Protein AF-A0A3M1D9D7-F1 (afdb_monomer)

Mean predicted aligned error: 9.59 Å

Structure (mmCIF, N/CA/C/O backbone):
data_AF-A0A3M1D9D7-F1
#
_entry.id   AF-A0A3M1D9D7-F1
#
loop_
_atom_site.group_PDB
_atom_site.id
_atom_site.type_symbol
_atom_site.label_atom_id
_atom_site.label_alt_id
_atom_site.label_comp_id
_atom_site.label_asym_id
_atom_site.label_entity_id
_atom_site.label_seq_id
_atom_site.pdbx_PDB_ins_code
_atom_site.Cartn_x
_atom_site.Cartn_y
_atom_site.Cartn_z
_atom_site.occupancy
_atom_site.B_iso_or_equiv
_atom_site.auth_seq_id
_atom_site.auth_comp_id
_atom_site.auth_asym_id
_atom_site.auth_atom_id
_atom_site.pdbx_PDB_model_num
ATOM 1 N N . MET A 1 1 ? 18.463 12.106 -17.721 1.00 50.78 1 MET A N 1
ATOM 2 C CA . MET A 1 1 ? 17.960 10.904 -17.022 1.00 50.78 1 MET A CA 1
ATOM 3 C C . MET A 1 1 ? 16.607 11.263 -16.428 1.00 50.78 1 MET A C 1
ATOM 5 O O . MET A 1 1 ? 16.557 12.318 -15.825 1.00 50.78 1 MET A O 1
ATOM 9 N N . PRO A 1 2 ? 15.550 10.459 -16.599 1.00 58.72 2 PRO A N 1
ATOM 10 C CA . PRO A 1 2 ? 14.151 10.790 -16.261 1.00 58.72 2 PRO A CA 1
ATOM 11 C C . PRO A 1 2 ? 13.874 11.358 -14.851 1.00 58.72 2 PRO A C 1
ATOM 13 O O . PRO A 1 2 ? 12.954 12.146 -14.671 1.00 58.72 2 PRO A O 1
ATOM 16 N N . LEU A 1 3 ? 14.726 11.082 -13.856 1.00 66.12 3 LEU A N 1
ATOM 17 C CA . LEU A 1 3 ? 14.657 11.740 -12.539 1.00 66.12 3 LEU A CA 1
ATOM 18 C C . LEU A 1 3 ? 15.101 13.217 -12.535 1.00 66.12 3 LEU A C 1
ATOM 20 O O . LEU A 1 3 ? 14.979 13.871 -11.507 1.00 66.12 3 LEU A O 1
ATOM 24 N N . SER A 1 4 ? 15.602 13.769 -13.645 1.00 69.88 4 SER A N 1
ATOM 25 C CA . SER A 1 4 ? 15.965 15.192 -13.745 1.00 69.88 4 SER A CA 1
ATOM 26 C C . SER A 1 4 ? 14.766 16.126 -13.597 1.00 69.88 4 SER A C 1
ATOM 28 O O . SER A 1 4 ? 14.948 17.301 -13.308 1.00 69.88 4 SER A O 1
ATOM 30 N N . GLU A 1 5 ? 13.554 15.609 -13.806 1.00 81.44 5 GLU A N 1
ATOM 31 C CA . GLU A 1 5 ? 12.293 16.328 -13.599 1.00 81.44 5 GLU A CA 1
ATOM 32 C C . GLU A 1 5 ? 11.747 16.178 -12.163 1.00 81.44 5 GLU A C 1
ATOM 34 O O . GLU A 1 5 ? 10.652 16.662 -11.870 1.00 81.44 5 GLU A O 1
ATOM 39 N N . PHE A 1 6 ? 12.468 15.478 -11.276 1.00 85.25 6 PHE A N 1
ATOM 40 C CA . PHE A 1 6 ? 12.086 15.292 -9.879 1.00 85.25 6 PHE A CA 1
ATOM 41 C C . PHE A 1 6 ? 12.781 16.337 -8.998 1.00 85.25 6 PHE A C 1
ATOM 43 O O . PHE A 1 6 ? 13.989 16.271 -8.767 1.00 85.25 6 PHE A O 1
ATOM 50 N N . ASP A 1 7 ? 12.005 17.276 -8.467 1.00 89.88 7 ASP A N 1
ATOM 51 C CA . ASP A 1 7 ? 12.461 18.252 -7.482 1.00 89.88 7 ASP A CA 1
ATOM 52 C C . ASP A 1 7 ? 12.451 17.620 -6.083 1.00 89.88 7 ASP A C 1
ATOM 54 O O . ASP A 1 7 ? 11.397 17.378 -5.489 1.00 89.88 7 ASP A O 1
ATOM 58 N N . VAL A 1 8 ? 13.637 17.283 -5.570 1.00 88.56 8 VAL A N 1
ATOM 59 C CA . VAL A 1 8 ? 13.804 16.542 -4.315 1.00 88.56 8 VAL A CA 1
ATOM 60 C C . VAL A 1 8 ? 13.742 17.491 -3.120 1.00 88.56 8 VAL A C 1
ATOM 62 O O . VAL A 1 8 ? 14.611 18.338 -2.939 1.00 88.56 8 VAL A O 1
ATOM 65 N N . ARG A 1 9 ? 12.780 17.260 -2.221 1.00 87.12 9 ARG A N 1
ATOM 66 C CA . ARG A 1 9 ? 12.676 17.968 -0.932 1.00 87.12 9 ARG A CA 1
ATOM 67 C C . ARG A 1 9 ? 13.310 17.204 0.221 1.00 87.12 9 ARG A C 1
ATOM 69 O O . ARG A 1 9 ? 13.840 17.805 1.149 1.00 87.12 9 ARG A O 1
ATOM 76 N N . ALA A 1 10 ? 13.236 15.877 0.183 1.00 84.38 10 ALA A N 1
ATOM 77 C CA . ALA A 1 10 ? 13.849 15.003 1.172 1.00 84.38 10 ALA A CA 1
ATOM 78 C C . ALA A 1 10 ? 14.287 13.688 0.528 1.00 84.38 10 ALA A C 1
ATOM 80 O O . ALA A 1 10 ? 13.666 13.204 -0.419 1.00 84.38 10 ALA A O 1
ATOM 81 N N . ALA A 1 11 ? 15.338 13.080 1.074 1.00 83.50 11 ALA A N 1
ATOM 82 C CA . ALA A 1 11 ? 15.831 11.789 0.623 1.00 83.50 11 ALA A CA 1
ATOM 83 C C . ALA A 1 11 ? 16.209 10.905 1.812 1.00 83.50 11 ALA A C 1
ATOM 85 O O . ALA A 1 11 ? 16.759 11.369 2.811 1.00 83.50 11 ALA A O 1
ATOM 86 N N . ARG A 1 12 ? 15.946 9.605 1.686 1.00 79.25 12 ARG A N 1
ATOM 87 C CA . ARG A 1 12 ? 16.411 8.577 2.617 1.00 79.25 12 ARG A CA 1
ATOM 88 C C . ARG A 1 12 ? 17.121 7.487 1.837 1.00 79.25 12 ARG A C 1
ATOM 90 O O . ARG A 1 12 ? 16.586 7.003 0.847 1.00 79.25 12 ARG A O 1
ATOM 97 N N . ARG A 1 13 ? 18.284 7.047 2.314 1.00 78.00 13 ARG A N 1
ATOM 98 C CA . ARG A 1 13 ? 19.050 5.951 1.710 1.00 78.00 13 ARG A CA 1
ATOM 99 C C . ARG A 1 13 ? 19.140 4.753 2.651 1.00 78.00 13 ARG A C 1
ATOM 101 O O . ARG A 1 13 ? 19.277 4.914 3.863 1.00 78.00 13 ARG A O 1
ATOM 108 N N . ARG A 1 14 ? 19.093 3.545 2.088 1.00 71.06 14 ARG A N 1
ATOM 109 C CA . ARG A 1 14 ? 19.393 2.288 2.783 1.00 71.06 14 ARG A CA 1
ATOM 110 C C . ARG A 1 14 ? 20.122 1.349 1.823 1.00 71.06 14 ARG A C 1
ATOM 112 O O . ARG A 1 14 ? 19.508 0.780 0.928 1.00 71.06 14 ARG A O 1
ATOM 119 N N . GLY A 1 15 ? 21.432 1.194 2.013 1.00 73.88 15 GLY A N 1
ATOM 120 C CA . GLY A 1 15 ? 22.273 0.423 1.092 1.00 73.88 15 GLY A CA 1
ATOM 121 C C . GLY A 1 15 ? 22.226 1.000 -0.326 1.00 73.88 15 GLY A C 1
ATOM 122 O O . GLY A 1 15 ? 22.532 2.181 -0.532 1.00 73.88 15 GLY A O 1
ATOM 123 N N . ASP A 1 16 ? 21.798 0.175 -1.279 1.00 71.81 16 ASP A N 1
ATOM 124 C CA . ASP A 1 16 ? 21.690 0.525 -2.703 1.00 71.81 16 ASP A CA 1
ATOM 125 C C . ASP A 1 16 ? 20.315 1.075 -3.104 1.00 71.81 16 ASP A C 1
ATOM 127 O O . ASP A 1 16 ? 20.055 1.297 -4.287 1.00 71.81 16 ASP A O 1
ATOM 131 N N . GLN A 1 17 ? 19.434 1.302 -2.129 1.00 76.12 17 GLN A N 1
ATOM 132 C CA . GLN A 1 17 ? 18.112 1.879 -2.334 1.00 76.12 17 GLN A CA 1
ATOM 133 C C . GLN A 1 17 ? 18.051 3.299 -1.788 1.00 76.12 17 GLN A C 1
ATOM 135 O O . GLN A 1 17 ? 18.615 3.598 -0.728 1.00 76.12 17 GLN A O 1
ATOM 140 N N . ALA A 1 18 ? 17.311 4.160 -2.477 1.00 81.44 18 ALA A N 1
ATOM 141 C CA . ALA A 1 18 ? 16.897 5.437 -1.930 1.00 81.44 18 ALA A CA 1
ATOM 142 C C . ALA A 1 18 ? 15.418 5.717 -2.208 1.00 81.44 18 ALA A C 1
ATOM 144 O O . ALA A 1 18 ? 14.841 5.258 -3.191 1.00 81.44 18 ALA A O 1
ATOM 145 N N . TRP A 1 19 ? 14.826 6.480 -1.299 1.00 84.50 19 TRP A N 1
ATOM 146 C CA . TRP A 1 19 ? 13.483 7.022 -1.395 1.00 84.50 19 TRP A CA 1
ATOM 147 C C . TRP A 1 19 ? 13.614 8.534 -1.439 1.00 84.50 19 TRP A C 1
ATOM 149 O O . TRP A 1 19 ? 14.232 9.122 -0.549 1.00 84.50 19 TRP A O 1
ATOM 159 N N . LEU A 1 20 ? 13.051 9.143 -2.470 1.00 88.31 20 LEU A N 1
ATOM 160 C CA . LEU A 1 20 ? 13.003 10.584 -2.658 1.00 88.31 20 LEU A CA 1
ATOM 161 C C . LEU A 1 20 ? 11.565 11.036 -2.437 1.00 88.31 20 LEU A C 1
ATOM 163 O O . LEU A 1 20 ? 10.636 10.387 -2.910 1.00 88.31 20 LEU A O 1
ATOM 167 N N . VAL A 1 21 ? 11.386 12.141 -1.728 1.00 88.25 21 VAL A N 1
ATOM 168 C CA . VAL A 1 21 ? 10.094 12.799 -1.534 1.00 88.25 21 VAL A CA 1
ATOM 169 C C . VAL A 1 21 ? 10.222 14.210 -2.074 1.00 88.25 21 VAL A C 1
ATOM 171 O O . VAL A 1 21 ? 11.194 14.907 -1.772 1.00 88.25 21 VAL A O 1
ATOM 174 N N . GLY A 1 22 ? 9.261 14.631 -2.884 1.00 91.19 22 GLY A N 1
ATOM 175 C CA . GLY A 1 22 ? 9.355 15.901 -3.580 1.00 91.19 22 GLY A CA 1
ATOM 176 C C . GLY A 1 22 ? 8.219 16.107 -4.564 1.00 91.19 22 GLY A C 1
ATOM 177 O O . GLY A 1 22 ? 7.098 15.658 -4.322 1.00 91.19 22 GLY A O 1
ATOM 178 N N . GLU A 1 23 ? 8.517 16.785 -5.663 1.00 93.81 23 GLU A N 1
ATOM 179 C CA . GLU A 1 23 ? 7.573 17.024 -6.750 1.00 93.81 23 GLU A CA 1
ATOM 180 C C . GLU A 1 23 ? 8.120 16.464 -8.061 1.00 93.81 23 GLU A C 1
ATOM 182 O O . GLU A 1 23 ? 9.289 16.632 -8.386 1.00 93.81 23 GLU A O 1
ATOM 187 N N . PHE A 1 24 ? 7.266 15.798 -8.829 1.00 93.12 24 PHE A N 1
ATOM 188 C CA . PHE A 1 24 ? 7.598 15.298 -10.157 1.00 93.12 24 PHE A CA 1
ATOM 189 C C . PHE A 1 24 ? 6.643 15.929 -11.156 1.00 93.12 24 PHE A C 1
ATOM 191 O O . PHE A 1 24 ? 5.439 15.728 -11.037 1.00 93.12 24 PHE A O 1
ATOM 198 N N . ARG A 1 25 ? 7.140 16.722 -12.112 1.00 92.56 25 ARG A N 1
ATOM 199 C CA . ARG A 1 25 ? 6.284 17.472 -13.061 1.00 92.56 25 ARG A CA 1
ATOM 200 C C . ARG A 1 25 ? 5.198 18.324 -12.369 1.00 92.56 25 ARG A C 1
ATOM 202 O O . ARG A 1 25 ? 4.065 18.400 -12.835 1.00 92.56 25 ARG A O 1
ATOM 209 N N . GLY A 1 26 ? 5.540 18.944 -11.235 1.00 90.75 26 GLY A N 1
ATOM 210 C CA . GLY A 1 26 ? 4.655 19.850 -10.486 1.00 90.75 26 GLY A CA 1
ATOM 211 C C . GLY A 1 26 ? 3.599 19.178 -9.598 1.00 90.75 26 GLY A C 1
ATOM 212 O O . GLY A 1 26 ? 2.749 19.872 -9.048 1.00 90.75 26 GLY A O 1
ATOM 213 N N . GLN A 1 27 ? 3.636 17.850 -9.434 1.00 92.12 27 GLN A N 1
ATOM 214 C CA . GLN A 1 27 ? 2.753 17.116 -8.517 1.00 92.12 27 GLN A CA 1
ATOM 215 C C . GLN A 1 27 ? 3.545 16.436 -7.387 1.00 92.12 27 GLN A C 1
ATOM 217 O O . GLN A 1 27 ? 4.641 15.926 -7.641 1.00 92.12 27 GLN A O 1
ATOM 222 N N . PRO A 1 28 ? 3.006 16.372 -6.152 1.00 94.88 28 PRO A N 1
ATOM 223 C CA . PRO A 1 28 ? 3.640 15.664 -5.043 1.00 94.88 28 PRO A CA 1
ATOM 224 C C . PRO A 1 28 ? 3.887 14.186 -5.360 1.00 94.88 28 PRO A C 1
ATOM 226 O O . PRO A 1 28 ? 2.958 13.437 -5.677 1.00 94.88 28 PRO A O 1
ATOM 229 N N . ALA A 1 29 ? 5.138 13.751 -5.227 1.00 94.25 29 ALA A N 1
ATOM 230 C CA . ALA A 1 29 ? 5.570 12.420 -5.626 1.00 94.25 29 ALA A CA 1
ATOM 231 C C . ALA A 1 29 ? 6.579 11.806 -4.648 1.00 94.25 29 ALA A C 1
ATOM 233 O O . ALA A 1 29 ? 7.280 12.490 -3.896 1.00 94.25 29 ALA A O 1
ATOM 234 N N . ILE A 1 30 ? 6.652 10.478 -4.688 1.00 91.31 30 ILE A N 1
ATOM 235 C CA . ILE A 1 30 ? 7.688 9.673 -4.048 1.00 91.31 30 ILE A CA 1
ATOM 236 C C . ILE A 1 30 ? 8.391 8.881 -5.145 1.00 91.31 30 ILE A C 1
ATOM 238 O O . ILE A 1 30 ? 7.731 8.182 -5.909 1.00 91.31 30 ILE A O 1
ATOM 242 N N . ALA A 1 31 ? 9.718 8.945 -5.207 1.00 89.38 31 ALA A N 1
ATOM 243 C CA . ALA A 1 31 ? 10.501 8.082 -6.083 1.00 89.38 31 ALA A CA 1
ATOM 244 C C . ALA A 1 31 ? 11.244 7.022 -5.270 1.00 89.38 31 ALA A C 1
ATOM 246 O O . ALA A 1 31 ? 12.006 7.342 -4.358 1.00 89.38 31 ALA A O 1
ATOM 247 N N . LYS A 1 32 ? 11.047 5.754 -5.623 1.00 88.12 32 LYS A N 1
ATOM 248 C CA . LYS A 1 32 ? 11.902 4.643 -5.205 1.00 88.12 32 LYS A CA 1
ATOM 249 C C . LYS A 1 32 ? 12.982 4.454 -6.259 1.00 88.12 32 LYS A C 1
ATOM 251 O O . LYS A 1 32 ? 12.670 4.343 -7.442 1.00 88.12 32 LYS A O 1
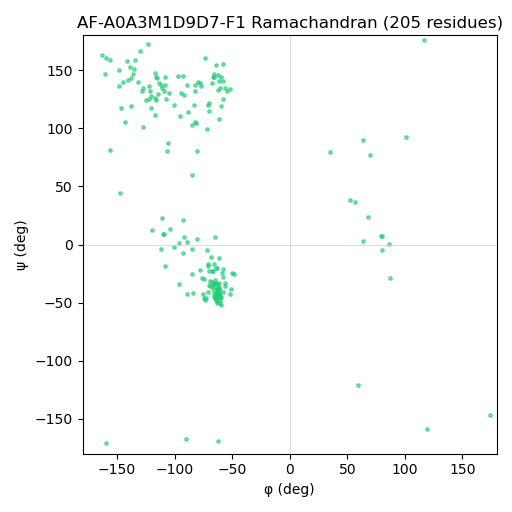ATOM 256 N N . VAL A 1 33 ? 14.244 4.405 -5.847 1.00 83.88 33 VAL A N 1
ATOM 257 C CA . VAL A 1 33 ? 15.381 4.242 -6.758 1.00 83.88 33 VAL A CA 1
ATOM 258 C C . VAL A 1 33 ? 16.321 3.148 -6.263 1.00 83.88 33 VAL A C 1
ATOM 260 O O . VAL A 1 33 ? 16.593 3.031 -5.068 1.00 83.88 33 VAL A O 1
ATOM 263 N N . THR A 1 34 ? 16.835 2.351 -7.194 1.00 77.38 34 THR A N 1
ATOM 264 C CA . THR A 1 34 ? 17.903 1.367 -6.978 1.00 77.38 34 THR A CA 1
ATOM 265 C C . THR A 1 34 ? 19.141 1.801 -7.751 1.00 77.38 34 THR A C 1
ATOM 267 O O . THR A 1 34 ? 19.033 2.284 -8.878 1.00 77.38 34 THR A O 1
ATOM 270 N N . ARG A 1 35 ? 20.323 1.652 -7.149 1.00 68.62 35 ARG A N 1
ATOM 271 C CA . ARG A 1 35 ? 21.578 2.144 -7.728 1.00 68.62 35 ARG A CA 1
ATOM 272 C C . ARG A 1 35 ? 22.179 1.184 -8.759 1.00 68.62 35 ARG A C 1
ATOM 274 O O . ARG A 1 35 ? 22.407 0.019 -8.460 1.00 68.62 35 ARG A O 1
ATOM 281 N N . ALA A 1 36 ? 22.654 1.739 -9.867 1.00 50.66 36 ALA A N 1
ATOM 282 C CA . ALA A 1 36 ? 24.060 1.669 -10.248 1.00 50.66 36 ALA A CA 1
ATOM 283 C C . ALA A 1 36 ? 24.559 3.107 -10.518 1.00 50.66 36 ALA A C 1
ATOM 285 O O . ALA A 1 36 ? 24.250 3.713 -11.528 1.00 50.66 36 ALA A O 1
ATOM 286 N N . ILE A 1 37 ? 25.269 3.658 -9.530 1.00 42.59 37 ILE A N 1
ATOM 287 C CA . ILE A 1 37 ? 26.042 4.913 -9.523 1.00 42.59 37 ILE A CA 1
ATOM 288 C C . ILE A 1 37 ? 25.468 6.084 -10.358 1.00 42.59 37 ILE A C 1
ATOM 290 O O . ILE A 1 37 ? 26.005 6.426 -11.400 1.00 42.59 37 ILE A O 1
ATOM 294 N N . TRP A 1 38 ? 24.472 6.804 -9.823 1.00 38.12 38 TRP A N 1
ATOM 295 C CA . TRP A 1 38 ? 24.335 8.243 -10.112 1.00 38.12 38 TRP A CA 1
ATOM 296 C C . TRP A 1 38 ? 25.365 9.025 -9.269 1.00 38.12 38 TRP A C 1
ATOM 298 O O . TRP A 1 38 ? 25.554 8.668 -8.088 1.00 38.12 38 TRP A O 1
ATOM 308 N N . PRO A 1 39 ? 26.042 10.058 -9.815 1.00 42.56 39 PRO A N 1
ATOM 309 C CA . PRO A 1 39 ? 27.058 10.818 -9.102 1.00 42.56 39 PRO A CA 1
ATOM 310 C C . PRO A 1 39 ? 26.380 11.854 -8.202 1.00 42.56 39 PRO A C 1
ATOM 312 O O . PRO A 1 39 ? 26.279 13.031 -8.526 1.00 42.56 39 PRO A O 1
ATOM 315 N N . TRP A 1 40 ? 25.913 11.412 -7.039 1.00 38.88 40 TRP A N 1
ATOM 316 C CA . TRP A 1 40 ? 25.919 12.288 -5.876 1.00 38.88 40 TRP A CA 1
ATOM 317 C C . TRP A 1 40 ? 27.311 12.147 -5.259 1.00 38.88 40 TRP A C 1
ATOM 319 O O . TRP A 1 40 ? 27.625 11.100 -4.685 1.00 38.88 40 TRP A O 1
ATOM 329 N N . GLN A 1 41 ? 28.177 13.137 -5.488 1.00 40.62 41 GLN A N 1
ATOM 330 C CA . GLN A 1 41 ? 29.407 13.269 -4.716 1.00 40.62 41 GLN A CA 1
ATOM 331 C C . GLN A 1 41 ? 29.001 13.733 -3.322 1.00 40.62 41 GLN A C 1
ATOM 333 O O . GLN A 1 41 ? 28.720 14.908 -3.103 1.00 40.62 41 GLN A O 1
ATOM 338 N N . ASP A 1 42 ? 28.945 12.783 -2.398 1.00 39.47 42 ASP A N 1
ATOM 339 C CA . ASP A 1 42 ? 29.249 13.088 -1.011 1.00 39.47 42 ASP A CA 1
ATOM 340 C C . ASP A 1 42 ? 30.697 13.618 -0.991 1.00 39.47 42 ASP A C 1
ATOM 342 O O . ASP A 1 42 ? 31.592 12.885 -1.434 1.00 39.47 42 ASP A O 1
ATOM 346 N N . PRO A 1 43 ? 30.966 14.863 -0.560 1.00 40.81 43 PRO A N 1
ATOM 347 C CA . PRO A 1 43 ? 32.330 15.378 -0.503 1.00 40.81 43 PRO A CA 1
ATOM 348 C C . PRO A 1 43 ? 33.244 14.575 0.440 1.00 40.81 43 PRO A C 1
ATOM 350 O O . PRO A 1 43 ? 34.458 14.757 0.383 1.00 40.81 43 PRO A O 1
ATOM 353 N N . GLU A 1 44 ? 32.700 13.675 1.272 1.00 39.59 44 GLU A N 1
ATOM 354 C CA . GLU A 1 44 ? 33.472 12.912 2.260 1.00 39.59 44 GLU A CA 1
ATOM 355 C C . GLU A 1 44 ? 33.578 11.400 1.984 1.00 39.59 44 GLU A C 1
ATOM 357 O O . GLU A 1 44 ? 34.295 10.702 2.702 1.00 39.59 44 GLU A O 1
ATOM 362 N N . SER A 1 45 ? 32.934 10.851 0.943 1.00 37.66 45 SER A N 1
ATOM 363 C CA . SER A 1 45 ? 32.924 9.393 0.728 1.00 37.66 45 SER A CA 1
ATOM 364 C C . SER A 1 45 ? 33.814 8.942 -0.437 1.00 37.66 45 SER A C 1
ATOM 366 O O . SER A 1 45 ? 33.349 8.632 -1.535 1.00 37.66 45 SER A O 1
ATOM 368 N N . SER A 1 46 ? 35.117 8.841 -0.193 1.00 27.77 46 SER A N 1
ATOM 369 C CA . SER A 1 46 ? 36.085 8.183 -1.076 1.00 27.77 46 SER A CA 1
ATOM 370 C C . SER A 1 46 ? 36.140 6.672 -0.823 1.00 27.77 46 SER A C 1
ATOM 372 O O . SER A 1 46 ? 37.184 6.141 -0.476 1.00 27.77 46 SER A O 1
ATOM 374 N N . PHE A 1 47 ? 35.027 5.946 -0.986 1.00 33.28 47 PHE A N 1
ATOM 375 C CA . PHE A 1 47 ? 35.053 4.480 -0.913 1.00 33.28 47 PHE A CA 1
ATOM 376 C C . PHE A 1 47 ? 34.008 3.803 -1.818 1.00 33.28 47 PHE A C 1
ATOM 378 O O . PHE A 1 47 ? 32.831 4.158 -1.813 1.00 33.28 47 PHE A O 1
ATOM 385 N N . PHE A 1 48 ? 34.485 2.751 -2.496 1.00 34.06 48 PHE A N 1
ATOM 386 C CA . PHE A 1 48 ? 33.797 1.674 -3.229 1.00 34.06 48 PHE A CA 1
ATOM 387 C C . PHE A 1 48 ? 33.702 1.748 -4.761 1.00 34.06 48 PHE A C 1
ATOM 389 O O . PHE A 1 48 ? 32.718 2.192 -5.350 1.00 34.06 48 PHE A O 1
ATOM 396 N N . GLU A 1 49 ? 34.706 1.117 -5.380 1.00 32.88 49 GLU A N 1
ATOM 397 C CA . GLU A 1 49 ? 34.589 0.355 -6.623 1.00 32.88 49 GLU A CA 1
ATOM 398 C C . GLU A 1 49 ? 33.746 -0.922 -6.421 1.00 32.88 49 GLU A C 1
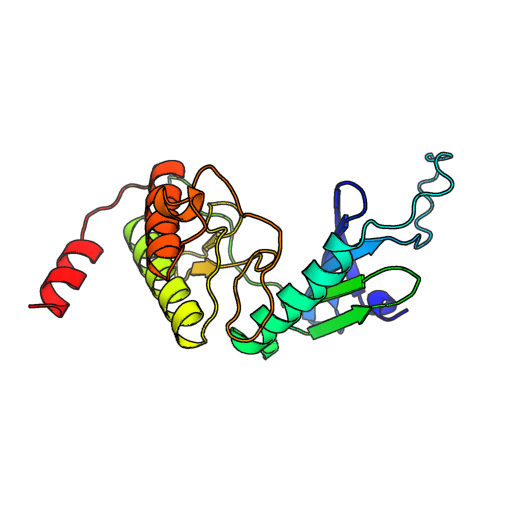ATOM 400 O O . GLU A 1 49 ? 33.894 -1.647 -5.436 1.00 32.88 49 GLU A O 1
ATOM 405 N N . GLY A 1 50 ? 32.891 -1.207 -7.407 1.00 40.44 50 GLY A N 1
ATOM 406 C CA . GLY A 1 50 ? 32.548 -2.559 -7.856 1.00 40.44 50 GLY A CA 1
ATOM 407 C C . GLY A 1 50 ? 31.840 -3.509 -6.887 1.00 40.44 50 GLY A C 1
ATOM 408 O O . GLY A 1 50 ? 32.485 -4.370 -6.301 1.00 40.44 50 GLY A O 1
ATOM 409 N N . ARG A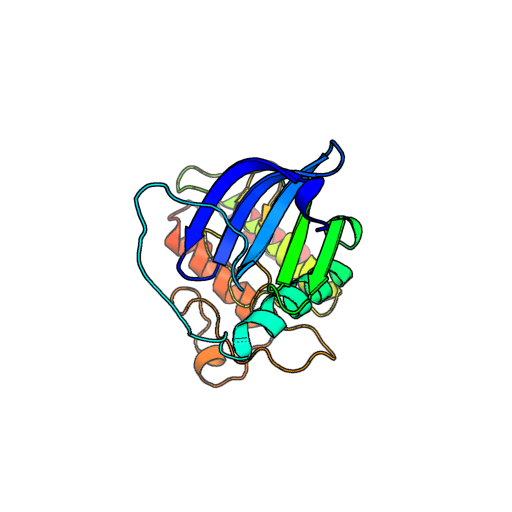 1 51 ? 30.496 -3.502 -6.884 1.00 35.38 51 ARG A N 1
ATOM 410 C CA . ARG A 1 51 ? 29.665 -4.728 -6.826 1.00 35.38 51 ARG A CA 1
ATOM 411 C C . ARG A 1 51 ? 28.384 -4.509 -7.633 1.00 35.38 51 ARG A C 1
ATOM 413 O O . ARG A 1 51 ? 27.601 -3.618 -7.326 1.00 35.38 51 ARG A O 1
ATOM 420 N N . GLY A 1 52 ? 28.192 -5.299 -8.690 1.00 39.38 52 GLY A N 1
ATOM 421 C CA . GLY A 1 52 ? 26.939 -5.329 -9.444 1.00 39.38 52 GLY A CA 1
ATOM 422 C C . GLY A 1 52 ? 25.774 -5.784 -8.561 1.00 39.38 52 GLY A C 1
ATOM 423 O O . GLY A 1 52 ? 25.954 -6.611 -7.667 1.00 39.38 52 GLY A O 1
ATOM 424 N N . LEU A 1 53 ? 24.583 -5.236 -8.811 1.00 43.22 53 LEU A N 1
ATOM 425 C CA . LEU A 1 53 ? 23.350 -5.635 -8.130 1.00 43.22 53 LEU A CA 1
ATOM 426 C C . LEU A 1 53 ? 23.124 -7.146 -8.269 1.00 43.22 53 LEU A C 1
ATOM 428 O O . LEU A 1 53 ? 23.149 -7.685 -9.378 1.00 43.22 53 LEU A O 1
ATOM 432 N N . ALA A 1 54 ? 22.809 -7.813 -7.159 1.00 37.34 54 ALA A N 1
ATOM 433 C CA . ALA A 1 54 ? 22.175 -9.120 -7.226 1.00 37.34 54 ALA A CA 1
ATOM 434 C C . ALA A 1 54 ? 20.802 -8.978 -7.936 1.00 37.34 54 ALA A C 1
ATOM 436 O O . ALA A 1 54 ? 20.074 -8.014 -7.667 1.00 37.34 54 ALA A O 1
ATOM 437 N N . PRO A 1 55 ? 20.404 -9.936 -8.795 1.00 40.53 55 PRO A N 1
ATOM 438 C CA . PRO A 1 55 ? 19.143 -9.929 -9.549 1.00 40.53 55 PRO A CA 1
ATOM 439 C C . PRO A 1 55 ? 17.812 -9.634 -8.808 1.00 40.53 55 PRO A C 1
ATOM 441 O O . PRO A 1 55 ? 16.906 -9.146 -9.487 1.00 40.53 55 PRO A O 1
ATOM 444 N N . PRO A 1 56 ? 17.620 -9.855 -7.482 1.00 50.62 56 PRO A N 1
ATOM 445 C CA . PRO A 1 56 ? 16.300 -9.711 -6.852 1.00 50.62 56 PRO A CA 1
ATOM 446 C C . PRO A 1 56 ? 15.699 -8.303 -6.930 1.00 50.62 56 PRO A C 1
ATOM 448 O O . PRO A 1 56 ? 14.488 -8.157 -7.043 1.00 50.62 56 PRO A O 1
ATOM 451 N N . PHE A 1 57 ? 16.522 -7.251 -6.893 1.00 49.00 57 PHE A N 1
ATOM 452 C CA . PHE A 1 57 ? 16.021 -5.891 -6.656 1.00 49.00 57 PHE A CA 1
ATOM 453 C C . PHE A 1 57 ? 15.529 -5.151 -7.903 1.00 49.00 57 PHE A C 1
ATOM 455 O O . PHE A 1 57 ? 14.644 -4.307 -7.788 1.00 49.00 57 PHE A O 1
ATOM 462 N N . ARG A 1 58 ? 16.024 -5.492 -9.101 1.00 48.78 58 ARG A N 1
ATOM 463 C CA . ARG A 1 58 ? 15.467 -4.959 -10.363 1.00 48.78 58 ARG A CA 1
ATOM 464 C C . ARG A 1 58 ? 14.047 -5.467 -10.611 1.00 48.78 58 ARG A C 1
ATOM 466 O O . ARG A 1 58 ? 13.211 -4.739 -11.134 1.00 48.78 58 ARG A O 1
ATOM 473 N N . LEU A 1 59 ? 13.784 -6.714 -10.217 1.00 56.34 59 LEU A N 1
ATOM 474 C CA . LEU A 1 59 ? 12.464 -7.328 -10.329 1.00 56.34 59 LEU A CA 1
ATOM 475 C C . LEU A 1 59 ? 11.466 -6.691 -9.358 1.00 56.34 59 LEU A C 1
ATOM 477 O O . LEU A 1 59 ? 10.302 -6.565 -9.710 1.00 56.34 59 LEU A O 1
ATOM 481 N N . LEU A 1 60 ? 11.925 -6.221 -8.194 1.00 67.81 60 LEU A N 1
ATOM 482 C CA . LEU A 1 60 ? 11.055 -5.651 -7.163 1.00 67.81 60 LEU A CA 1
ATOM 483 C C . LEU A 1 60 ? 10.326 -4.377 -7.610 1.00 67.81 60 LEU A C 1
ATOM 485 O O . LEU A 1 60 ? 9.111 -4.323 -7.481 1.00 67.81 60 LEU A O 1
ATOM 489 N N . LEU A 1 61 ? 11.014 -3.388 -8.196 1.00 78.75 61 LEU A N 1
ATOM 490 C CA . LEU A 1 61 ? 10.338 -2.144 -8.611 1.00 78.75 61 LEU A CA 1
ATOM 491 C C . LEU A 1 61 ? 9.401 -2.346 -9.802 1.00 78.75 61 LEU A C 1
ATOM 493 O O . LEU A 1 61 ? 8.349 -1.718 -9.867 1.00 78.75 61 LEU A O 1
ATOM 497 N N . ARG A 1 62 ? 9.757 -3.232 -10.738 1.00 80.88 62 ARG A N 1
ATOM 498 C CA . ARG A 1 62 ? 8.858 -3.588 -11.840 1.00 80.88 62 ARG A CA 1
ATOM 499 C C . ARG A 1 62 ? 7.613 -4.295 -11.312 1.00 80.88 62 ARG A C 1
ATOM 501 O O . ARG A 1 62 ? 6.509 -3.955 -11.714 1.00 80.88 62 ARG A O 1
ATOM 508 N N . HIS A 1 63 ? 7.801 -5.253 -10.409 1.00 83.69 63 HIS A N 1
ATOM 509 C CA . HIS A 1 63 ? 6.703 -5.986 -9.793 1.00 83.69 63 HIS A CA 1
ATOM 510 C C . HIS A 1 63 ? 5.791 -5.057 -8.988 1.00 83.69 63 HIS A C 1
ATOM 512 O O . HIS A 1 63 ? 4.572 -5.139 -9.104 1.00 83.69 63 HIS A O 1
ATOM 518 N N . GLU A 1 64 ? 6.369 -4.118 -8.237 1.00 88.69 64 GLU A N 1
ATOM 519 C CA . GLU A 1 64 ? 5.605 -3.100 -7.521 1.00 88.69 64 GLU A CA 1
ATOM 520 C C . GLU A 1 64 ? 4.837 -2.180 -8.485 1.00 88.69 64 GLU A C 1
ATOM 522 O O . GLU A 1 64 ? 3.665 -1.886 -8.252 1.00 88.69 64 GLU A O 1
ATOM 527 N N . ALA A 1 65 ? 5.460 -1.752 -9.587 1.00 89.94 65 ALA A N 1
ATOM 528 C CA . ALA A 1 65 ? 4.799 -0.942 -10.608 1.00 89.94 65 ALA A CA 1
ATOM 529 C C . ALA A 1 65 ? 3.613 -1.684 -11.244 1.00 89.94 65 ALA A C 1
ATOM 531 O O . ALA A 1 65 ? 2.551 -1.097 -11.427 1.00 89.94 65 ALA A O 1
ATOM 532 N N . GLU A 1 66 ? 3.767 -2.978 -11.537 1.00 89.44 66 GLU A N 1
ATOM 533 C CA . GLU A 1 66 ? 2.693 -3.818 -12.074 1.00 89.44 66 GLU A CA 1
ATOM 534 C C . GLU A 1 66 ? 1.565 -4.020 -11.046 1.00 89.44 66 GLU A C 1
ATOM 536 O O . GLU A 1 66 ? 0.388 -3.968 -11.409 1.00 89.44 66 GLU A O 1
ATOM 541 N N . ALA A 1 67 ? 1.896 -4.172 -9.759 1.00 91.75 67 ALA A N 1
ATOM 542 C CA . ALA A 1 67 ? 0.909 -4.232 -8.684 1.00 91.75 67 ALA A CA 1
ATOM 543 C C . ALA A 1 67 ? 0.122 -2.914 -8.568 1.00 91.75 67 ALA A C 1
ATOM 545 O O . ALA A 1 67 ? -1.111 -2.928 -8.596 1.00 91.75 67 ALA A O 1
ATOM 546 N N . TRP A 1 68 ? 0.806 -1.764 -8.516 1.00 94.31 68 TRP A N 1
ATOM 547 C CA . TRP A 1 68 ? 0.142 -0.456 -8.499 1.00 94.31 68 TRP A CA 1
ATOM 548 C C . TRP A 1 68 ? -0.671 -0.200 -9.764 1.00 94.31 68 TRP A C 1
ATOM 550 O O . TRP A 1 68 ? -1.776 0.323 -9.661 1.00 94.31 68 TRP A O 1
ATOM 560 N N . GLY A 1 69 ? -0.189 -0.640 -10.927 1.00 93.25 69 GLY A N 1
ATOM 561 C CA . GLY A 1 69 ? -0.902 -0.539 -12.197 1.00 93.25 69 GLY A CA 1
ATOM 562 C C . GLY A 1 69 ? -2.260 -1.248 -12.209 1.00 93.25 69 GLY A C 1
ATOM 563 O O . GLY A 1 69 ? -3.132 -0.850 -12.973 1.00 93.25 69 GLY A O 1
ATOM 564 N N . ARG A 1 70 ? -2.476 -2.259 -11.353 1.00 92.69 70 ARG A N 1
ATOM 565 C CA . ARG A 1 70 ? -3.795 -2.894 -11.160 1.00 92.69 70 ARG A CA 1
ATOM 566 C C . ARG A 1 70 ? -4.629 -2.220 -10.081 1.00 92.69 70 ARG A C 1
ATOM 568 O O . ARG A 1 70 ? -5.829 -2.043 -10.248 1.00 92.69 70 ARG A O 1
ATOM 575 N N . VAL A 1 71 ? -3.994 -1.876 -8.964 1.00 94.44 71 VAL A N 1
ATOM 576 C CA . VAL A 1 71 ? -4.678 -1.378 -7.761 1.00 94.44 71 VAL A CA 1
ATOM 577 C C . VAL A 1 71 ? -5.136 0.067 -7.920 1.00 94.44 71 VAL A C 1
ATOM 579 O O . VAL A 1 71 ? -6.226 0.427 -7.479 1.00 94.44 71 VAL A O 1
ATOM 582 N N . MET A 1 72 ? -4.277 0.906 -8.490 1.00 94.31 72 MET A N 1
ATOM 583 C CA . MET A 1 72 ? -4.481 2.340 -8.645 1.00 94.31 72 MET A CA 1
ATOM 584 C C . MET A 1 72 ? -3.612 2.831 -9.817 1.00 94.31 72 MET A C 1
ATOM 586 O O . MET A 1 72 ? -2.516 3.342 -9.575 1.00 94.31 72 MET A O 1
ATOM 590 N N . PRO A 1 73 ? -4.070 2.662 -11.074 1.00 90.44 73 PRO A N 1
ATOM 591 C CA . PRO A 1 73 ? -3.273 2.951 -12.269 1.00 90.44 73 PRO A CA 1
ATOM 592 C C . PRO A 1 73 ? -2.662 4.358 -12.265 1.00 90.44 73 PRO A C 1
ATOM 594 O O . PRO A 1 73 ? -1.471 4.515 -12.524 1.00 90.44 73 PRO A O 1
ATOM 597 N N . ASP A 1 74 ? -3.443 5.358 -11.848 1.00 92.62 74 ASP A N 1
ATOM 598 C CA . ASP A 1 74 ? -3.027 6.767 -11.805 1.00 92.62 74 ASP A CA 1
ATOM 599 C C . ASP A 1 74 ? -1.953 7.065 -10.746 1.00 92.62 74 ASP A C 1
ATOM 601 O O . ASP A 1 74 ? -1.374 8.151 -10.722 1.00 92.62 74 ASP A O 1
ATOM 605 N N . ARG A 1 75 ? -1.661 6.113 -9.848 1.00 93.38 75 ARG A N 1
ATOM 606 C CA . ARG A 1 75 ? -0.597 6.274 -8.854 1.00 93.38 75 ARG A CA 1
ATOM 607 C C . ARG A 1 75 ? 0.786 6.124 -9.475 1.00 93.38 75 ARG A C 1
ATOM 609 O O . ARG A 1 75 ? 1.729 6.712 -8.949 1.00 93.38 75 ARG A O 1
ATOM 616 N N . VAL A 1 76 ? 0.938 5.331 -10.536 1.00 94.25 76 VAL A N 1
ATOM 617 C CA . VAL A 1 76 ? 2.232 5.142 -11.205 1.00 94.25 76 VAL A CA 1
ATOM 618 C C . VAL A 1 76 ? 2.451 6.300 -12.168 1.00 94.25 76 VAL A C 1
ATOM 620 O O . VAL A 1 76 ? 1.843 6.355 -13.230 1.00 94.25 76 VAL A O 1
ATOM 623 N N . LEU A 1 77 ? 3.328 7.230 -11.794 1.00 92.75 77 LEU A N 1
ATOM 624 C CA . LEU A 1 77 ? 3.619 8.409 -12.611 1.00 92.75 77 LEU A CA 1
ATOM 625 C C . LEU A 1 77 ? 4.670 8.101 -13.672 1.00 92.75 77 LEU A C 1
ATOM 627 O O . LEU A 1 77 ? 4.565 8.550 -14.810 1.00 92.75 77 LEU A O 1
ATOM 631 N N . GLU A 1 78 ? 5.697 7.345 -13.287 1.00 90.50 78 GLU A N 1
ATOM 632 C CA . GLU A 1 78 ? 6.749 6.913 -14.197 1.00 90.50 78 GLU A CA 1
ATOM 633 C C . GLU A 1 78 ? 7.485 5.702 -13.625 1.00 90.50 78 GLU A C 1
ATOM 635 O O . GLU A 1 78 ? 7.670 5.585 -12.416 1.00 90.50 78 GLU A O 1
ATOM 640 N N . GLY A 1 79 ? 7.947 4.800 -14.482 1.00 87.88 79 GLY A N 1
ATOM 641 C CA . GLY A 1 79 ? 8.793 3.683 -14.082 1.00 87.88 79 GLY A CA 1
ATOM 642 C C . GLY A 1 79 ? 9.807 3.388 -15.171 1.00 87.88 79 GLY A C 1
ATOM 643 O O . GLY A 1 79 ? 9.484 3.433 -16.357 1.00 87.88 79 GLY A O 1
ATOM 644 N N . GLY A 1 80 ? 11.039 3.080 -14.779 1.00 82.69 80 GLY A N 1
ATOM 645 C CA . GLY A 1 80 ? 12.095 2.819 -15.743 1.00 82.69 80 GLY A CA 1
ATOM 646 C C . GLY A 1 80 ? 13.220 1.956 -15.202 1.00 82.69 80 GLY A C 1
ATOM 647 O O . GLY A 1 80 ? 13.449 1.825 -13.998 1.00 82.69 80 GLY A O 1
ATOM 648 N N . HIS A 1 81 ? 13.943 1.354 -16.136 1.00 78.31 81 HIS A N 1
ATOM 649 C CA . HIS A 1 81 ? 15.072 0.475 -15.879 1.00 78.31 81 HIS A CA 1
ATOM 650 C C . HIS A 1 81 ? 16.164 0.748 -16.917 1.00 78.31 81 HIS A C 1
ATOM 652 O O . HIS A 1 81 ? 15.874 0.954 -18.093 1.00 78.31 81 HIS A O 1
ATOM 658 N N . GLY A 1 82 ? 17.421 0.718 -16.479 1.00 69.81 82 GLY A N 1
ATOM 659 C CA . GLY A 1 82 ? 18.583 0.796 -17.352 1.00 69.81 82 GLY A CA 1
ATOM 660 C C . GLY A 1 82 ? 19.856 0.247 -16.699 1.00 69.81 82 GLY A C 1
ATOM 661 O O . GLY A 1 82 ? 19.805 -0.349 -15.614 1.00 69.81 82 GLY A O 1
ATOM 662 N N . PRO A 1 83 ? 21.017 0.441 -17.349 1.00 65.50 83 PRO A N 1
ATOM 663 C CA . PRO A 1 83 ? 22.323 0.059 -16.809 1.00 65.50 83 PRO A CA 1
ATOM 664 C C . PRO A 1 83 ? 22.610 0.697 -15.443 1.00 65.50 83 PRO A C 1
ATOM 666 O O . PRO A 1 83 ? 23.169 0.036 -14.572 1.00 65.50 83 PRO A O 1
ATOM 669 N N . GLU A 1 84 ? 22.145 1.934 -15.246 1.00 66.56 84 GLU A N 1
ATOM 670 C CA . GLU A 1 84 ? 22.323 2.763 -14.041 1.00 66.56 84 GLU A CA 1
ATOM 671 C C . GLU A 1 84 ? 21.344 2.431 -12.895 1.00 66.56 84 GLU A C 1
ATOM 673 O O . GLU A 1 84 ? 21.339 3.085 -11.854 1.00 66.56 84 GLU A O 1
ATOM 678 N N . GLY A 1 85 ? 20.513 1.395 -13.054 1.00 74.69 85 GLY A N 1
ATOM 679 C CA . GLY A 1 85 ? 19.571 0.941 -12.031 1.00 74.69 85 GLY A CA 1
ATOM 680 C C . GLY A 1 85 ? 18.113 1.003 -12.474 1.00 74.69 85 GLY A C 1
ATOM 681 O O . GLY A 1 85 ? 17.789 0.941 -13.661 1.00 74.69 85 GLY A O 1
ATOM 682 N N . SER A 1 86 ? 17.206 1.041 -11.507 1.00 80.19 86 SER A N 1
ATOM 683 C CA . SER A 1 86 ? 15.759 1.080 -11.742 1.00 80.19 86 SER A CA 1
ATOM 684 C C . SER A 1 86 ? 15.108 2.090 -10.816 1.00 80.19 86 SER A C 1
ATOM 686 O O . SER A 1 86 ? 15.556 2.257 -9.679 1.00 80.19 86 SER A O 1
ATOM 688 N N . TYR A 1 87 ? 14.058 2.742 -11.295 1.00 86.88 87 TYR A N 1
ATOM 689 C CA . TYR A 1 87 ? 13.303 3.718 -10.529 1.00 86.88 87 TYR A CA 1
ATOM 690 C C . TYR A 1 87 ? 11.802 3.555 -10.766 1.00 86.88 87 TYR A C 1
ATOM 692 O O . TYR A 1 87 ? 11.367 3.095 -11.822 1.00 86.88 87 TYR A O 1
ATOM 700 N N . LEU A 1 88 ? 11.030 3.949 -9.762 1.00 90.00 88 LEU A N 1
ATOM 701 C CA . LEU A 1 88 ? 9.578 3.999 -9.788 1.00 90.00 88 LEU A CA 1
ATOM 702 C C . LEU A 1 88 ? 9.137 5.292 -9.105 1.00 90.00 88 LEU A C 1
ATOM 704 O O . LEU A 1 88 ? 9.436 5.508 -7.932 1.00 90.00 88 LEU A O 1
ATOM 708 N N . VAL A 1 89 ? 8.450 6.149 -9.849 1.00 92.31 89 VAL A N 1
ATOM 709 C CA . VAL A 1 89 ? 7.854 7.395 -9.378 1.00 92.31 89 VAL A CA 1
ATOM 710 C C . VAL A 1 89 ? 6.367 7.163 -9.157 1.00 92.31 89 VAL A C 1
ATOM 712 O O . VAL A 1 89 ? 5.628 6.812 -10.077 1.00 92.31 89 VAL A O 1
ATOM 715 N N . LEU A 1 90 ? 5.937 7.369 -7.920 1.00 94.19 90 LEU A N 1
ATOM 716 C CA . LEU A 1 90 ? 4.563 7.202 -7.479 1.00 94.19 90 LEU A CA 1
ATOM 717 C C . LEU A 1 90 ? 3.996 8.539 -7.013 1.00 94.19 90 LEU A C 1
ATOM 719 O O . LEU A 1 90 ? 4.705 9.343 -6.404 1.00 94.19 90 LEU A O 1
ATOM 723 N N . GLN A 1 91 ? 2.697 8.738 -7.210 1.00 95.06 91 GLN A N 1
ATOM 724 C CA . GLN A 1 91 ? 1.969 9.819 -6.559 1.00 95.06 91 GLN A CA 1
ATOM 725 C C . GLN A 1 91 ? 2.139 9.707 -5.035 1.00 95.06 91 GLN A C 1
ATOM 727 O O . GLN A 1 91 ? 2.014 8.621 -4.450 1.00 95.06 91 GLN A O 1
ATOM 732 N N . HIS A 1 92 ? 2.426 10.834 -4.383 1.00 91.81 92 HIS A N 1
ATOM 733 C CA . HIS A 1 92 ? 2.483 10.892 -2.929 1.00 91.81 92 HIS A CA 1
ATOM 734 C C . HIS A 1 92 ? 1.068 10.758 -2.355 1.00 91.81 92 HIS A C 1
ATOM 736 O O . HIS A 1 92 ? 0.193 11.581 -2.627 1.00 91.81 92 HIS A O 1
ATOM 742 N N . LEU A 1 93 ? 0.846 9.750 -1.512 1.00 91.19 93 LEU A N 1
ATOM 743 C CA . LEU A 1 93 ? -0.440 9.563 -0.846 1.00 91.19 93 LEU A CA 1
ATOM 744 C C . LEU A 1 93 ? -0.488 10.322 0.486 1.00 91.19 93 LEU A C 1
ATOM 746 O O . LEU A 1 93 ? 0.482 10.275 1.244 1.00 91.19 93 LEU A O 1
ATOM 750 N N . PRO A 1 94 ? -1.602 10.999 0.809 1.00 88.88 94 PRO A N 1
ATOM 751 C CA . PRO A 1 94 ? -1.743 11.685 2.083 1.00 88.88 94 PRO A CA 1
ATOM 752 C C . PRO A 1 94 ? -1.953 10.694 3.235 1.00 88.88 94 PRO A C 1
ATOM 754 O O . PRO A 1 94 ? -2.396 9.555 3.046 1.00 88.88 94 PRO A O 1
ATOM 757 N N . GLY A 1 95 ? -1.684 11.175 4.445 1.00 90.06 95 GLY A N 1
ATOM 758 C CA . GLY A 1 95 ? -1.833 10.430 5.690 1.00 90.06 95 GLY A CA 1
ATOM 759 C C . GLY A 1 95 ? -0.504 10.222 6.403 1.00 90.06 95 GLY A C 1
ATOM 760 O O . GLY A 1 95 ? 0.562 10.611 5.928 1.00 90.06 95 GLY A O 1
ATOM 761 N N . ARG A 1 96 ? -0.583 9.623 7.586 1.00 90.94 96 ARG A N 1
ATOM 762 C CA . ARG A 1 96 ? 0.570 9.284 8.424 1.00 90.94 96 ARG A CA 1
ATOM 763 C C . ARG A 1 96 ? 0.425 7.862 8.955 1.00 90.94 96 ARG A C 1
ATOM 765 O O . ARG A 1 96 ? -0.704 7.375 9.017 1.00 90.94 96 ARG A O 1
ATOM 772 N N . PRO A 1 97 ? 1.517 7.203 9.367 1.00 93.31 97 PRO A N 1
ATOM 773 C CA . PRO A 1 97 ? 1.405 5.945 10.086 1.00 93.31 97 PRO A CA 1
ATOM 774 C C . PRO A 1 97 ? 0.446 6.076 11.278 1.00 93.31 97 PRO A C 1
ATOM 776 O O . PRO A 1 97 ? 0.528 7.075 12.006 1.00 93.31 97 PRO A O 1
ATOM 779 N N . PRO A 1 98 ? -0.477 5.119 11.475 1.00 94.25 98 PRO A N 1
ATOM 780 C CA . PRO A 1 98 ? -1.360 5.132 12.629 1.00 94.25 98 PRO A CA 1
ATOM 781 C C . PRO A 1 98 ? -0.557 4.978 13.926 1.00 94.25 98 PRO A C 1
ATOM 783 O O . PRO A 1 98 ? 0.534 4.406 13.959 1.00 94.25 98 PRO A O 1
ATOM 786 N N . THR A 1 99 ? -1.131 5.481 15.010 1.00 94.25 99 THR A N 1
ATOM 787 C CA . THR A 1 99 ? -0.594 5.410 16.375 1.00 94.25 99 THR A CA 1
ATOM 788 C C . THR A 1 99 ? -1.609 4.741 17.302 1.00 94.25 99 THR A C 1
ATOM 790 O O . THR A 1 99 ? -2.751 4.512 16.907 1.00 94.25 99 THR A O 1
ATOM 793 N N . ALA A 1 100 ? -1.222 4.461 18.550 1.00 93.38 100 ALA A N 1
ATOM 794 C CA . ALA A 1 100 ? -2.130 3.906 19.560 1.00 93.38 100 ALA A CA 1
ATOM 795 C C . ALA A 1 100 ? -3.370 4.790 19.820 1.00 93.38 100 ALA A C 1
ATOM 797 O O . ALA A 1 100 ? -4.432 4.272 20.157 1.00 93.38 100 ALA A O 1
ATOM 798 N N . ASP A 1 101 ? -3.245 6.105 19.606 1.00 92.75 101 ASP A N 1
ATOM 799 C CA . ASP A 1 101 ? -4.322 7.090 19.786 1.00 92.75 101 ASP A CA 1
ATOM 800 C C . ASP A 1 101 ? -5.236 7.230 18.559 1.00 92.75 101 ASP A C 1
ATOM 802 O O . ASP A 1 101 ? -6.195 8.001 18.576 1.00 92.75 101 ASP A O 1
ATOM 806 N N . SER A 1 102 ? -4.929 6.529 17.465 1.00 93.12 102 SER A N 1
ATOM 807 C CA . SER A 1 102 ? -5.787 6.524 16.279 1.00 93.12 102 SER A CA 1
ATOM 808 C C . SER A 1 102 ? -7.123 5.849 16.591 1.00 93.12 102 SER A C 1
ATOM 810 O O . SER A 1 102 ? -7.178 4.905 17.381 1.00 93.12 102 SER A O 1
ATOM 812 N N . ASP A 1 103 ? -8.201 6.309 15.953 1.00 92.75 103 ASP A N 1
ATOM 813 C CA . ASP A 1 103 ? -9.509 5.662 16.074 1.00 92.75 103 ASP A CA 1
ATOM 814 C C . ASP A 1 103 ? -9.419 4.219 15.555 1.00 92.75 103 ASP A C 1
ATOM 816 O O . ASP A 1 103 ? -9.272 3.980 14.355 1.00 92.75 103 ASP A O 1
ATOM 820 N N . GLY A 1 104 ? -9.462 3.258 16.481 1.00 92.06 104 GLY A N 1
ATOM 821 C CA . GLY A 1 104 ? -9.273 1.846 16.174 1.00 92.06 104 GLY A CA 1
ATOM 822 C C . GLY A 1 104 ? -10.387 1.263 15.308 1.00 92.06 104 GLY A C 1
ATOM 823 O O . GLY A 1 104 ? -10.107 0.408 14.470 1.00 92.06 104 GLY A O 1
ATOM 824 N N . ASP A 1 105 ? -11.625 1.734 15.472 1.00 91.00 105 ASP A N 1
ATOM 825 C CA . ASP A 1 105 ? -12.764 1.242 14.697 1.00 91.00 105 ASP A CA 1
ATOM 826 C C . ASP A 1 105 ? -12.670 1.769 13.253 1.00 91.00 105 ASP A C 1
ATOM 828 O O . ASP A 1 105 ? -12.740 0.980 12.308 1.00 91.00 105 ASP A O 1
ATOM 832 N N . ALA A 1 106 ? -12.388 3.064 13.069 1.00 91.62 106 ALA A N 1
ATOM 833 C CA . ALA A 1 106 ? -12.168 3.642 11.738 1.00 91.62 106 ALA A CA 1
ATOM 834 C C . ALA A 1 106 ? -10.944 3.033 11.027 1.00 91.62 106 ALA A C 1
ATOM 836 O O . ALA A 1 106 ? -10.969 2.788 9.818 1.00 91.62 106 ALA A O 1
ATOM 837 N N . LEU A 1 107 ? -9.872 2.752 11.776 1.00 93.44 107 LEU A N 1
ATOM 838 C CA . LEU A 1 107 ? -8.672 2.105 11.249 1.00 93.44 107 LEU A CA 1
ATOM 839 C C . LEU A 1 107 ? -8.953 0.665 10.799 1.00 93.44 107 LEU A C 1
ATOM 841 O O . LEU A 1 107 ? -8.516 0.277 9.717 1.00 93.44 107 LEU A O 1
ATOM 845 N N . LEU A 1 108 ? -9.686 -0.120 11.598 1.00 93.44 108 LEU A N 1
ATOM 846 C CA . LEU A 1 108 ? -10.088 -1.483 11.237 1.00 93.44 108 LEU A CA 1
ATOM 847 C C . LEU A 1 108 ? -10.949 -1.481 9.971 1.00 93.44 108 LEU A C 1
ATOM 849 O O . LEU A 1 108 ? -10.647 -2.208 9.028 1.00 93.44 108 LEU A O 1
ATOM 853 N N . GLU A 1 109 ? -11.987 -0.649 9.930 1.00 92.25 109 GLU A N 1
ATOM 854 C CA . GLU A 1 109 ? -12.874 -0.549 8.772 1.00 92.25 109 GLU A CA 1
ATOM 855 C C . GLU A 1 109 ? -12.108 -0.137 7.507 1.00 92.25 109 GLU A C 1
ATOM 857 O O . GLU A 1 109 ? -12.252 -0.763 6.454 1.00 92.25 109 GLU A O 1
ATOM 862 N N . GLY A 1 110 ? -11.236 0.867 7.613 1.00 94.00 110 GLY A N 1
ATOM 863 C CA . GLY A 1 110 ? -10.398 1.306 6.503 1.00 94.00 110 GLY A CA 1
ATOM 864 C C . GLY A 1 110 ? -9.433 0.221 6.018 1.00 94.00 110 GLY A C 1
ATOM 865 O O . GLY A 1 110 ? -9.281 0.041 4.811 1.00 94.00 110 GLY A O 1
ATOM 866 N N . LEU A 1 111 ? -8.806 -0.527 6.932 1.00 94.75 111 LEU A N 1
ATOM 867 C CA . LEU A 1 111 ? -7.917 -1.638 6.580 1.00 94.75 111 LEU A CA 1
ATOM 868 C C . LEU A 1 111 ? -8.670 -2.751 5.848 1.00 94.75 111 LEU A C 1
ATOM 870 O O . LEU A 1 111 ? -8.195 -3.217 4.816 1.00 94.75 111 LEU A O 1
ATOM 874 N N . LEU A 1 112 ? -9.848 -3.145 6.337 1.00 93.75 112 LEU A N 1
ATOM 875 C CA . LEU A 1 112 ? -10.669 -4.175 5.695 1.00 93.75 112 LEU A CA 1
ATOM 876 C C . LEU A 1 112 ? -11.108 -3.750 4.290 1.00 93.75 112 LEU A C 1
ATOM 878 O O . LEU A 1 112 ? -10.997 -4.537 3.353 1.00 93.75 112 LEU A O 1
ATOM 882 N N . ARG A 1 113 ? -11.531 -2.491 4.117 1.00 94.00 113 ARG A N 1
ATOM 883 C CA . ARG A 1 113 ? -11.871 -1.937 2.796 1.00 94.00 113 ARG A CA 1
ATOM 884 C C . ARG A 1 113 ? -10.665 -1.908 1.856 1.00 94.00 113 ARG A C 1
ATOM 886 O O . ARG A 1 113 ? -10.798 -2.274 0.692 1.00 94.00 113 ARG A O 1
ATOM 893 N N . ALA A 1 114 ? -9.491 -1.510 2.348 1.00 94.69 114 ALA A N 1
ATOM 894 C CA . ALA A 1 114 ? -8.268 -1.490 1.549 1.00 94.69 114 ALA A CA 1
ATOM 895 C C . ALA A 1 114 ? -7.847 -2.903 1.110 1.00 94.69 114 ALA A C 1
ATOM 897 O O . ALA A 1 114 ? -7.477 -3.095 -0.044 1.00 94.69 114 ALA A O 1
ATOM 898 N N . VAL A 1 115 ? -7.945 -3.897 2.000 1.00 94.12 115 VAL A N 1
ATOM 899 C CA . VAL A 1 115 ? -7.670 -5.306 1.674 1.00 94.12 115 VAL A CA 1
ATOM 900 C C . VAL A 1 115 ? -8.675 -5.842 0.657 1.00 94.12 115 VAL A C 1
ATOM 902 O O . VAL A 1 115 ? -8.264 -6.424 -0.343 1.00 94.12 115 VAL A O 1
ATOM 905 N N . ALA A 1 116 ? -9.971 -5.586 0.853 1.00 92.69 116 ALA A N 1
ATOM 906 C CA . ALA A 1 116 ? -11.006 -5.992 -0.095 1.00 92.69 116 ALA A CA 1
ATOM 907 C C . ALA A 1 116 ? -10.767 -5.399 -1.494 1.00 92.69 116 ALA A C 1
ATOM 909 O O . ALA A 1 116 ? -10.893 -6.109 -2.488 1.00 92.69 116 ALA A O 1
ATOM 910 N N . HIS A 1 117 ? -10.358 -4.126 -1.574 1.00 94.50 117 HIS A N 1
ATOM 911 C 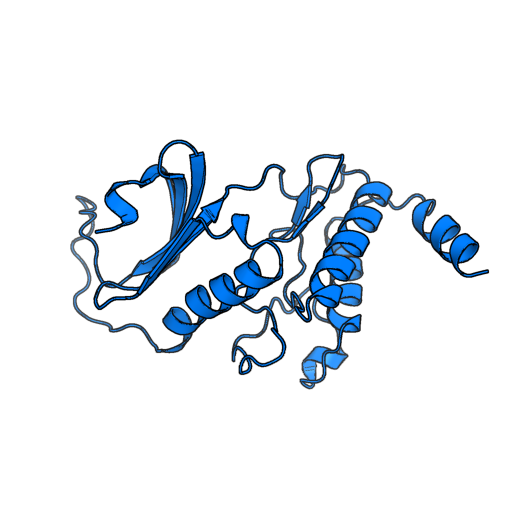CA . HIS A 1 117 ? -9.994 -3.474 -2.837 1.00 94.50 117 HIS A CA 1
ATOM 912 C C . HIS A 1 117 ? -8.811 -4.159 -3.532 1.00 94.50 117 HIS A C 1
ATOM 914 O O . HIS A 1 117 ? -8.878 -4.417 -4.729 1.00 94.50 117 HIS A O 1
ATOM 920 N N . LEU A 1 118 ? -7.747 -4.496 -2.793 1.00 93.44 118 LEU A N 1
ATOM 921 C CA . LEU A 1 118 ? -6.601 -5.234 -3.341 1.00 93.44 118 LEU A CA 1
ATOM 922 C C . LEU A 1 118 ? -7.021 -6.614 -3.871 1.00 93.44 118 LEU A C 1
ATOM 924 O O . LEU A 1 118 ? -6.683 -6.980 -4.998 1.00 93.44 118 LEU A O 1
ATOM 928 N N . HIS A 1 119 ? -7.792 -7.363 -3.078 1.00 91.94 119 HIS A N 1
ATOM 929 C CA . HIS A 1 119 ? -8.230 -8.714 -3.437 1.00 91.94 119 HIS A CA 1
ATOM 930 C C . HIS A 1 119 ? -9.173 -8.718 -4.641 1.00 91.94 119 HIS A C 1
ATOM 932 O O . HIS A 1 119 ? -9.080 -9.622 -5.465 1.00 91.94 119 HIS A O 1
ATOM 938 N N . ALA A 1 120 ? -10.016 -7.694 -4.797 1.00 93.50 120 ALA A N 1
ATOM 939 C CA . ALA A 1 120 ? -10.914 -7.551 -5.943 1.00 93.50 120 ALA A CA 1
ATOM 940 C C . ALA A 1 120 ? -10.183 -7.392 -7.290 1.00 93.50 120 ALA A C 1
ATOM 942 O O . ALA A 1 120 ? -10.778 -7.637 -8.337 1.00 93.50 120 ALA A O 1
ATOM 943 N N . VAL A 1 121 ? -8.905 -6.996 -7.273 1.00 93.38 121 VAL A N 1
ATOM 944 C CA . VAL A 1 121 ? -8.045 -6.886 -8.466 1.00 93.38 121 VAL A CA 1
ATOM 945 C C . VAL A 1 121 ? -6.930 -7.940 -8.490 1.00 93.38 121 VAL A C 1
ATOM 947 O O . VAL A 1 121 ? -5.897 -7.759 -9.144 1.00 93.38 121 VAL A O 1
ATOM 950 N N . ASP A 1 122 ? -7.132 -9.043 -7.764 1.00 90.75 122 ASP A N 1
ATOM 951 C CA . ASP A 1 122 ? -6.215 -10.179 -7.657 1.00 90.75 122 ASP A CA 1
ATOM 952 C C . ASP A 1 122 ? -4.798 -9.809 -7.177 1.00 90.75 122 ASP A C 1
ATOM 954 O O . ASP A 1 122 ? -3.787 -10.378 -7.619 1.00 90.75 122 ASP A O 1
ATOM 958 N N . VAL A 1 123 ? -4.714 -8.838 -6.263 1.00 90.56 123 VAL A N 1
ATOM 959 C CA . VAL A 1 123 ? -3.475 -8.427 -5.597 1.00 90.56 123 VAL A CA 1
ATOM 960 C C . VAL A 1 123 ? -3.568 -8.739 -4.106 1.00 90.56 123 VAL A C 1
ATOM 962 O O . VAL A 1 123 ? -4.513 -8.348 -3.438 1.00 90.56 123 VAL A O 1
ATOM 965 N N . MET A 1 124 ? -2.564 -9.419 -3.557 1.00 89.75 124 MET A N 1
ATOM 966 C CA . MET A 1 124 ? -2.412 -9.663 -2.116 1.00 89.75 124 MET A CA 1
ATOM 967 C C . MET A 1 124 ? -1.217 -8.873 -1.597 1.00 89.75 124 MET A C 1
ATOM 969 O O . MET A 1 124 ? -0.145 -8.923 -2.204 1.00 89.75 124 MET A O 1
ATOM 973 N N . HIS A 1 125 ? -1.357 -8.188 -0.465 1.00 90.50 125 HIS A N 1
ATOM 974 C CA . HIS A 1 125 ? -0.326 -7.271 0.022 1.00 90.50 125 HIS A CA 1
ATOM 975 C C . HIS A 1 125 ? 0.889 -7.994 0.612 1.00 90.50 125 HIS A C 1
ATOM 977 O O . HIS A 1 125 ? 2.026 -7.617 0.326 1.00 90.50 125 HIS A O 1
ATOM 983 N N . ARG A 1 126 ? 0.672 -9.006 1.463 1.00 86.38 126 ARG A N 1
ATOM 984 C CA . ARG A 1 126 ? 1.711 -9.849 2.098 1.00 86.38 126 ARG A CA 1
ATOM 985 C C . ARG A 1 126 ? 2.693 -9.148 3.049 1.00 86.38 126 ARG A C 1
ATOM 987 O O . ARG A 1 126 ? 3.593 -9.807 3.572 1.00 86.38 126 ARG A O 1
ATOM 994 N N . ASP A 1 127 ? 2.529 -7.852 3.309 1.00 87.88 127 ASP A N 1
ATOM 995 C CA . ASP A 1 127 ? 3.332 -7.095 4.284 1.00 87.88 127 ASP A CA 1
ATOM 996 C C . ASP A 1 127 ? 2.528 -5.975 4.956 1.00 87.88 127 ASP A C 1
ATOM 998 O O . ASP A 1 127 ? 2.987 -4.841 5.092 1.00 87.88 127 ASP A O 1
ATOM 1002 N N . ILE A 1 128 ? 1.296 -6.283 5.371 1.00 91.31 128 ILE A N 1
ATOM 1003 C CA . ILE A 1 128 ? 0.489 -5.339 6.149 1.00 91.31 128 ILE A CA 1
ATOM 1004 C C . ILE A 1 128 ? 1.091 -5.236 7.552 1.00 91.31 128 ILE A C 1
ATOM 1006 O O . ILE A 1 128 ? 1.237 -6.227 8.274 1.00 91.31 128 ILE A O 1
ATOM 1010 N N . ARG A 1 129 ? 1.490 -4.015 7.906 1.00 89.44 129 ARG A N 1
ATOM 1011 C CA . ARG A 1 129 ? 2.123 -3.647 9.177 1.00 89.44 129 ARG A CA 1
ATOM 1012 C C . ARG A 1 129 ? 2.038 -2.134 9.380 1.00 89.44 129 ARG A C 1
ATOM 1014 O O . ARG A 1 129 ? 1.887 -1.423 8.391 1.00 89.44 129 ARG A O 1
ATOM 1021 N N . PRO A 1 130 ? 2.243 -1.603 10.600 1.00 92.56 130 PRO A N 1
ATOM 1022 C CA . PRO A 1 130 ? 2.039 -0.177 10.886 1.00 92.56 130 PRO A CA 1
ATOM 1023 C C . PRO A 1 130 ? 2.743 0.798 9.931 1.00 92.56 130 PRO A C 1
ATOM 1025 O O . PRO A 1 130 ? 2.171 1.808 9.544 1.00 92.56 130 PRO A O 1
ATOM 1028 N N . ASN A 1 131 ? 3.968 0.475 9.509 1.00 87.38 131 ASN A N 1
ATOM 1029 C CA . ASN A 1 131 ? 4.756 1.332 8.617 1.00 87.38 131 ASN A CA 1
ATOM 1030 C C . ASN A 1 131 ? 4.220 1.388 7.177 1.00 87.38 131 ASN A C 1
ATOM 1032 O O . ASN A 1 131 ? 4.577 2.309 6.450 1.00 87.38 131 ASN A O 1
ATOM 1036 N N . ASN A 1 132 ? 3.389 0.419 6.789 1.00 93.38 132 ASN A N 1
ATOM 1037 C CA . ASN A 1 132 ? 2.823 0.280 5.447 1.00 93.38 132 ASN A CA 1
ATOM 1038 C C . ASN A 1 132 ? 1.351 0.722 5.406 1.00 93.38 132 ASN A C 1
ATOM 1040 O O . ASN A 1 132 ? 0.633 0.462 4.443 1.00 93.38 132 ASN A O 1
ATOM 1044 N N . VAL A 1 133 ? 0.896 1.399 6.461 1.00 94.75 133 VAL A N 1
ATOM 1045 C CA . VAL A 1 133 ? -0.454 1.939 6.590 1.00 94.75 133 VAL A CA 1
ATOM 1046 C C . VAL A 1 133 ? -0.348 3.452 6.688 1.00 94.75 133 VAL A C 1
ATOM 1048 O O . VAL A 1 133 ? 0.342 3.971 7.560 1.00 94.75 133 VAL A O 1
ATOM 1051 N N . LEU A 1 134 ? -1.057 4.166 5.821 1.00 94.75 134 LEU A N 1
ATOM 1052 C CA . LEU A 1 134 ? -1.304 5.594 5.969 1.00 94.75 134 LEU A CA 1
ATOM 1053 C C . LEU A 1 134 ? -2.742 5.802 6.425 1.00 94.75 134 LEU A C 1
ATOM 1055 O O . LEU A 1 134 ? -3.672 5.264 5.828 1.00 94.75 134 LEU A O 1
ATOM 1059 N N . PHE A 1 135 ? -2.907 6.600 7.471 1.00 94.25 135 PHE A N 1
ATOM 1060 C CA . PHE A 1 135 ? -4.187 6.945 8.062 1.00 94.25 135 PHE A CA 1
ATOM 1061 C C . PHE A 1 135 ? -4.303 8.465 8.189 1.00 94.25 135 PHE A C 1
ATOM 1063 O O . PHE A 1 135 ? -3.373 9.138 8.645 1.00 94.25 135 PHE A O 1
ATOM 1070 N N . ASP A 1 136 ? -5.436 9.015 7.760 1.00 88.44 136 ASP A N 1
ATOM 1071 C CA . ASP A 1 136 ? -5.750 10.449 7.845 1.00 88.44 136 ASP A CA 1
ATOM 1072 C C . ASP A 1 136 ? -7.008 10.738 8.686 1.00 88.44 136 ASP A C 1
ATOM 1074 O O . ASP A 1 136 ? -7.509 11.860 8.687 1.00 88.44 136 ASP A O 1
ATOM 1078 N N . GLY A 1 137 ? -7.504 9.739 9.425 1.00 79.25 137 GLY A N 1
ATOM 1079 C CA . GLY A 1 137 ? -8.737 9.826 10.213 1.00 79.25 137 GLY A CA 1
ATOM 1080 C C . GLY A 1 137 ? -10.001 9.485 9.421 1.00 79.25 137 GLY A C 1
ATOM 1081 O O . GLY A 1 137 ? -10.941 8.958 10.004 1.00 79.25 137 GLY A O 1
ATOM 1082 N N . ASN A 1 138 ? -10.003 9.713 8.104 1.00 71.50 138 ASN A N 1
ATOM 1083 C CA . ASN A 1 138 ? -11.155 9.481 7.225 1.00 71.50 138 ASN A CA 1
ATOM 1084 C C . ASN A 1 138 ? -10.970 8.269 6.305 1.00 71.50 138 ASN A C 1
ATOM 1086 O O . ASN A 1 138 ? -11.940 7.747 5.757 1.00 71.50 138 ASN A O 1
ATOM 1090 N N . GLY A 1 139 ? -9.732 7.819 6.113 1.00 86.94 139 GLY A N 1
ATOM 1091 C CA . GLY A 1 139 ? -9.425 6.687 5.261 1.00 86.94 139 GLY A CA 1
ATOM 1092 C C . GLY A 1 139 ? -8.073 6.061 5.562 1.00 86.94 139 GLY A C 1
ATOM 1093 O O . GLY A 1 139 ? -7.178 6.662 6.162 1.00 86.94 139 GLY A O 1
ATOM 1094 N N . VAL A 1 140 ? -7.946 4.818 5.111 1.00 95.00 140 VAL A N 1
ATOM 1095 C CA . VAL A 1 140 ? -6.717 4.034 5.164 1.00 95.00 140 VAL A CA 1
ATOM 1096 C C . VAL A 1 140 ? -6.207 3.830 3.750 1.00 95.00 140 VAL A C 1
ATOM 1098 O O . VAL A 1 140 ? -6.973 3.507 2.843 1.00 95.00 140 VAL A O 1
ATOM 1101 N N . ARG A 1 141 ? -4.898 3.983 3.572 1.00 94.00 141 ARG A N 1
ATOM 1102 C CA . ARG A 1 141 ? -4.204 3.617 2.339 1.00 94.00 141 ARG A CA 1
ATOM 1103 C C . ARG A 1 141 ? -3.076 2.665 2.687 1.00 94.00 141 ARG A C 1
ATOM 1105 O O . ARG A 1 141 ? -2.220 2.989 3.509 1.00 94.00 141 ARG A O 1
ATOM 1112 N N . LEU A 1 142 ? -3.087 1.499 2.057 1.00 94.38 142 LEU A N 1
ATOM 1113 C CA . LEU A 1 142 ? -1.961 0.581 2.107 1.00 94.38 142 LEU A CA 1
ATOM 1114 C C . LEU A 1 142 ? -0.886 1.053 1.124 1.00 94.38 142 LEU A C 1
ATOM 1116 O O . LEU A 1 142 ? -1.187 1.551 0.035 1.00 94.38 142 LEU A O 1
ATOM 1120 N N . ILE A 1 143 ? 0.371 0.955 1.533 1.00 92.06 143 ILE A N 1
ATOM 11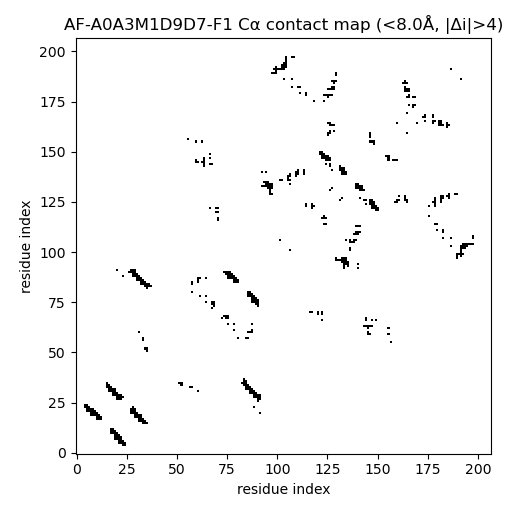21 C CA . ILE A 1 143 ? 1.534 1.328 0.729 1.00 92.06 143 ILE A CA 1
ATOM 1122 C C . ILE A 1 143 ? 2.548 0.190 0.740 1.00 92.06 143 ILE A C 1
ATOM 1124 O O . ILE A 1 143 ? 2.480 -0.682 1.593 1.00 92.06 143 ILE A O 1
ATOM 1128 N N . ASP A 1 144 ? 3.529 0.264 -0.158 1.00 88.69 144 ASP A N 1
ATOM 1129 C CA . ASP A 1 144 ? 4.646 -0.682 -0.225 1.00 88.69 144 ASP A CA 1
ATOM 1130 C C . ASP A 1 144 ? 4.234 -2.090 -0.703 1.00 88.69 144 ASP A C 1
ATOM 1132 O O . ASP A 1 144 ? 4.108 -3.038 0.072 1.00 88.69 144 ASP A O 1
ATOM 1136 N N . LEU A 1 145 ? 4.023 -2.224 -2.020 1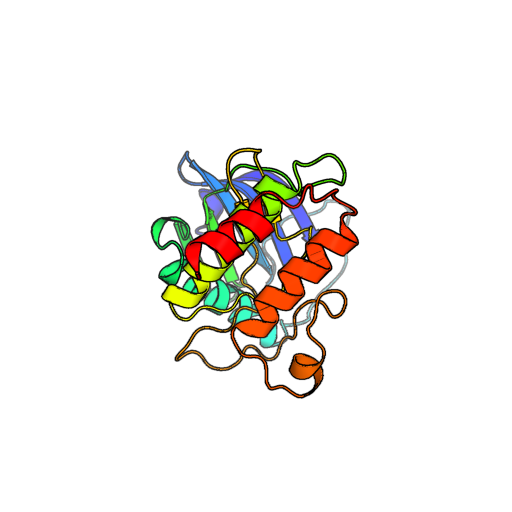.00 89.19 145 LEU A N 1
ATOM 1137 C CA . LEU A 1 145 ? 3.629 -3.486 -2.672 1.00 89.19 145 LEU A CA 1
ATOM 1138 C C . LEU A 1 145 ? 4.834 -4.302 -3.176 1.00 89.19 145 LEU A C 1
ATOM 1140 O O . LEU A 1 145 ? 4.680 -5.176 -4.027 1.00 89.19 145 LEU A O 1
ATOM 1144 N N . ASP A 1 146 ? 6.028 -4.056 -2.634 1.00 83.19 146 ASP A N 1
ATOM 1145 C CA . ASP A 1 146 ? 7.282 -4.695 -3.063 1.00 83.19 146 ASP A CA 1
ATOM 1146 C C . ASP A 1 146 ? 7.220 -6.231 -3.008 1.00 83.19 146 ASP A C 1
ATOM 1148 O O . ASP A 1 146 ? 7.823 -6.923 -3.825 1.00 83.19 146 ASP A O 1
ATOM 1152 N N . VAL A 1 147 ? 6.481 -6.786 -2.045 1.00 82.50 147 VAL A N 1
ATOM 1153 C CA . VAL A 1 147 ? 6.338 -8.241 -1.853 1.00 82.50 147 VAL A CA 1
ATOM 1154 C C . VAL A 1 147 ? 4.944 -8.761 -2.196 1.00 82.50 147 VAL A C 1
ATOM 1156 O O . VAL A 1 147 ? 4.630 -9.927 -1.917 1.00 82.50 147 VAL A O 1
ATOM 1159 N N . ALA A 1 148 ? 4.111 -7.907 -2.794 1.00 86.12 148 ALA A N 1
ATOM 1160 C CA . ALA A 1 148 ? 2.745 -8.248 -3.137 1.00 86.12 148 ALA A CA 1
ATOM 1161 C C . ALA A 1 148 ? 2.710 -9.447 -4.088 1.00 86.12 148 ALA A C 1
ATOM 1163 O O . ALA A 1 148 ? 3.567 -9.617 -4.956 1.00 86.12 148 ALA A O 1
ATOM 1164 N N . ARG A 1 149 ? 1.704 -10.303 -3.940 1.00 85.88 149 ARG A N 1
ATOM 1165 C CA . ARG A 1 149 ? 1.418 -11.338 -4.936 1.00 85.88 149 ARG A CA 1
ATOM 1166 C C . ARG A 1 149 ? 0.369 -10.787 -5.881 1.00 85.88 149 ARG A C 1
ATOM 1168 O O . ARG A 1 149 ? -0.654 -10.289 -5.435 1.00 85.88 149 ARG A O 1
ATOM 1175 N N . VAL A 1 150 ? 0.625 -10.907 -7.172 1.00 86.38 150 VAL A N 1
ATOM 1176 C CA . VAL A 1 150 ? -0.262 -10.423 -8.227 1.00 86.38 150 VAL A CA 1
ATOM 1177 C C . VAL A 1 150 ? -0.605 -11.618 -9.107 1.00 86.38 150 VAL A C 1
ATOM 1179 O O . VAL A 1 150 ? 0.304 -12.311 -9.571 1.00 86.38 150 VAL A O 1
ATOM 1182 N N . ALA A 1 151 ? -1.889 -11.910 -9.321 1.00 83.94 151 ALA A N 1
ATOM 1183 C CA . ALA A 1 151 ? -2.270 -13.070 -10.127 1.00 83.94 151 ALA A CA 1
ATOM 1184 C C . ALA A 1 151 ? -1.732 -12.967 -11.561 1.00 83.94 151 ALA A C 1
ATOM 1186 O O . ALA A 1 151 ? -1.810 -11.919 -12.204 1.00 83.94 151 ALA A O 1
ATOM 1187 N N . GLY A 1 152 ? -1.172 -14.062 -12.070 1.00 79.62 152 GLY A N 1
ATOM 1188 C CA . GLY A 1 152 ? -0.536 -14.097 -13.389 1.00 79.62 152 GLY A CA 1
ATOM 1189 C C . GLY A 1 152 ? 0.889 -13.534 -13.430 1.00 79.62 152 GLY A C 1
ATOM 1190 O O . GLY A 1 152 ? 1.534 -13.652 -14.468 1.00 79.62 152 GLY A O 1
ATOM 1191 N N . LEU A 1 153 ? 1.411 -12.984 -12.326 1.00 76.75 153 LEU A N 1
ATOM 1192 C CA . LEU A 1 153 ? 2.840 -12.708 -12.172 1.00 76.75 153 LEU A CA 1
ATOM 1193 C C . LEU A 1 153 ? 3.519 -13.843 -11.401 1.00 76.75 153 LEU A C 1
ATOM 1195 O O . LEU A 1 153 ? 2.934 -14.447 -10.497 1.00 76.75 153 LEU A O 1
ATOM 1199 N N . GLY A 1 154 ? 4.767 -14.140 -11.769 1.00 68.56 154 GLY A N 1
ATOM 1200 C CA . GLY A 1 154 ? 5.592 -15.104 -11.044 1.00 68.56 154 GLY A CA 1
ATOM 1201 C C . GLY A 1 154 ? 5.771 -14.698 -9.574 1.00 68.56 154 GLY A C 1
ATOM 1202 O O . GLY A 1 154 ? 5.658 -13.516 -9.238 1.00 68.56 154 GLY A O 1
ATOM 1203 N N . PRO A 1 155 ? 6.041 -15.654 -8.669 1.00 64.44 155 PRO A N 1
ATOM 1204 C CA . PRO A 1 155 ? 6.207 -15.338 -7.259 1.00 64.44 155 PRO A CA 1
ATOM 1205 C C . PRO A 1 155 ? 7.401 -14.402 -7.054 1.00 64.44 155 PRO A C 1
ATOM 1207 O O . PRO A 1 155 ? 8.506 -14.663 -7.533 1.00 64.44 155 PRO A O 1
ATOM 1210 N N . VAL A 1 156 ? 7.203 -13.347 -6.263 1.00 64.50 156 VAL A N 1
ATOM 1211 C CA . VAL A 1 156 ? 8.324 -12.597 -5.697 1.00 64.50 156 VAL A CA 1
ATOM 1212 C C . VAL A 1 156 ? 8.965 -13.503 -4.653 1.00 64.50 156 VAL A C 1
ATOM 1214 O O . VAL A 1 156 ? 8.338 -13.825 -3.644 1.00 64.50 156 VAL A O 1
ATOM 1217 N N . GLY A 1 157 ? 10.211 -13.922 -4.882 1.00 58.22 157 GLY A N 1
ATOM 1218 C CA . GLY A 1 157 ? 10.981 -14.766 -3.956 1.00 58.22 157 GLY A CA 1
ATOM 1219 C C . GLY A 1 157 ? 11.307 -14.106 -2.606 1.00 58.22 157 GLY A C 1
ATOM 1220 O O . GLY A 1 157 ? 12.063 -14.668 -1.818 1.00 58.22 157 GLY A O 1
ATOM 1221 N N . LEU A 1 158 ? 10.765 -12.914 -2.339 1.00 60.91 158 LEU A N 1
ATOM 1222 C CA . LEU A 1 158 ? 10.824 -12.254 -1.044 1.00 60.91 158 LEU A CA 1
ATOM 1223 C C . LEU A 1 158 ? 9.590 -12.587 -0.207 1.00 60.91 158 LEU A C 1
ATOM 1225 O O . LEU A 1 158 ? 8.463 -12.706 -0.693 1.00 60.91 158 LEU A O 1
ATOM 1229 N N . VAL A 1 159 ? 9.826 -12.688 1.095 1.00 60.66 159 VAL A N 1
ATOM 1230 C CA . VAL A 1 159 ? 8.783 -12.879 2.095 1.00 60.66 159 VAL A CA 1
ATOM 1231 C C . VAL A 1 159 ? 8.648 -11.577 2.884 1.00 60.66 159 VAL A C 1
ATOM 1233 O O . VAL A 1 159 ? 9.666 -11.026 3.303 1.00 60.66 159 VAL A O 1
ATOM 1236 N N . GLY A 1 160 ? 7.415 -11.088 3.076 1.00 60.38 160 GLY A N 1
ATOM 1237 C CA . GLY A 1 160 ? 7.122 -9.875 3.857 1.00 60.38 160 GLY A CA 1
ATOM 1238 C C . GLY A 1 160 ? 7.516 -9.994 5.333 1.00 60.38 160 GLY A C 1
ATOM 1239 O O . GLY A 1 160 ? 8.198 -10.938 5.735 1.00 60.38 160 GLY A O 1
ATOM 1240 N N . SER A 1 161 ? 7.104 -9.067 6.195 1.00 64.44 161 SER A N 1
ATOM 1241 C CA . SER A 1 161 ? 7.473 -9.105 7.613 1.00 64.44 161 SER A CA 1
ATOM 1242 C C . SER A 1 161 ? 7.027 -10.402 8.292 1.00 64.44 161 SER A C 1
ATOM 1244 O O . SER A 1 161 ? 5.943 -10.917 8.046 1.00 64.44 161 SER A O 1
ATOM 1246 N N . THR A 1 162 ? 7.864 -10.946 9.179 1.00 70.12 162 THR A N 1
ATOM 1247 C CA . THR A 1 162 ? 7.535 -12.141 9.975 1.00 70.12 162 THR A CA 1
ATOM 1248 C C . THR A 1 162 ? 6.619 -11.832 11.161 1.00 70.12 162 THR A C 1
ATOM 1250 O O . THR A 1 162 ? 5.958 -12.733 11.659 1.00 70.12 162 THR A O 1
ATOM 1253 N N . ARG A 1 163 ? 6.567 -10.575 11.628 1.00 68.94 163 ARG A N 1
ATOM 1254 C CA . ARG A 1 163 ? 5.860 -10.190 12.867 1.00 68.94 163 ARG A CA 1
ATOM 1255 C C . ARG A 1 163 ? 4.340 -10.132 12.737 1.00 68.94 163 ARG A C 1
ATOM 1257 O O . ARG A 1 163 ? 3.652 -10.346 13.728 1.00 68.94 163 ARG A O 1
ATOM 1264 N N . THR A 1 164 ? 3.834 -9.836 11.546 1.00 64.56 164 THR A N 1
ATOM 1265 C CA . THR A 1 164 ? 2.396 -9.779 11.238 1.00 64.56 164 THR A CA 1
ATOM 1266 C C . THR A 1 164 ? 1.954 -10.940 10.350 1.00 64.56 164 THR A C 1
ATOM 1268 O O . THR A 1 164 ? 0.830 -10.955 9.865 1.00 64.56 164 THR A O 1
ATOM 1271 N N . ARG A 1 165 ? 2.830 -11.927 10.131 1.00 69.50 165 ARG A N 1
ATOM 1272 C CA . ARG A 1 165 ? 2.581 -13.032 9.209 1.00 69.50 165 ARG A CA 1
ATOM 1273 C C . ARG A 1 165 ? 1.642 -14.066 9.819 1.00 69.50 165 ARG A C 1
ATOM 1275 O O . ARG A 1 165 ? 1.840 -14.473 10.964 1.00 69.50 165 ARG A O 1
ATOM 1282 N N . ALA A 1 166 ? 0.688 -14.524 9.018 1.00 65.94 166 ALA A N 1
ATOM 1283 C CA . ALA A 1 166 ? -0.168 -15.644 9.368 1.00 65.94 166 ALA A CA 1
ATOM 1284 C C . ALA A 1 166 ? 0.638 -16.957 9.473 1.00 65.94 166 ALA A C 1
ATOM 1286 O O . ALA A 1 166 ? 1.609 -17.136 8.726 1.00 65.94 166 ALA A O 1
ATOM 1287 N N . PRO A 1 167 ? 0.302 -17.865 10.403 1.00 62.72 167 PRO A N 1
ATOM 1288 C CA . PRO A 1 167 ? 1.059 -19.098 10.618 1.00 62.72 167 PRO A CA 1
ATOM 1289 C C . PRO A 1 167 ? 1.088 -20.017 9.384 1.00 62.72 167 PRO A C 1
ATOM 1291 O O . PRO A 1 167 ? 2.131 -20.592 9.085 1.00 62.72 167 PRO A O 1
ATOM 1294 N N . GLU A 1 168 ? 0.006 -20.096 8.614 1.00 61.69 168 GLU A N 1
ATOM 1295 C CA . GLU A 1 168 ? -0.113 -20.873 7.373 1.00 61.69 168 GLU A CA 1
ATOM 1296 C C . GLU A 1 168 ? 0.816 -20.367 6.256 1.00 61.69 168 GLU A C 1
ATOM 1298 O O . GLU A 1 168 ? 1.406 -21.151 5.509 1.00 61.69 168 GLU A O 1
ATOM 1303 N N . CYS A 1 169 ? 1.102 -19.061 6.232 1.00 59.19 169 CYS A N 1
ATOM 1304 C CA . CYS A 1 169 ? 2.081 -18.483 5.313 1.00 59.19 169 CYS A CA 1
ATOM 1305 C C . CYS A 1 169 ? 3.518 -18.949 5.585 1.00 59.19 169 CYS A C 1
ATOM 1307 O O . CYS A 1 169 ? 4.380 -18.776 4.721 1.00 59.19 169 CYS A O 1
ATOM 1309 N N . ALA A 1 170 ? 3.815 -19.514 6.763 1.00 55.38 170 ALA A N 1
ATOM 1310 C CA . ALA A 1 170 ? 5.120 -20.120 7.027 1.00 55.38 170 ALA A CA 1
ATOM 1311 C C . ALA A 1 170 ? 5.361 -21.374 6.166 1.00 55.38 170 ALA A C 1
ATOM 1313 O O . ALA A 1 170 ? 6.514 -21.709 5.902 1.00 55.38 170 ALA A O 1
ATOM 1314 N N . CYS A 1 171 ? 4.287 -22.008 5.683 1.00 51.34 171 CYS A N 1
ATOM 1315 C CA . CYS A 1 171 ? 4.318 -23.200 4.838 1.00 51.34 171 CYS A CA 1
ATOM 1316 C C . CYS A 1 171 ? 4.218 -22.889 3.332 1.00 51.34 171 CYS A C 1
ATOM 1318 O O . CYS A 1 171 ? 4.237 -23.807 2.520 1.00 51.34 171 CYS A O 1
ATOM 1320 N N . GLY A 1 172 ? 4.138 -21.610 2.940 1.00 50.28 172 GLY A N 1
ATOM 1321 C CA . GLY A 1 172 ? 4.040 -21.193 1.534 1.00 50.28 172 GLY A CA 1
ATOM 1322 C C . GLY A 1 172 ? 2.617 -21.160 0.963 1.00 50.28 172 GLY A C 1
ATOM 1323 O O . GLY A 1 172 ? 2.437 -20.761 -0.186 1.00 50.28 172 GLY A O 1
ATOM 1324 N N . GLU A 1 173 ? 1.611 -21.495 1.769 1.00 51.75 173 GLU A N 1
ATOM 1325 C CA . GLU A 1 173 ? 0.193 -21.474 1.407 1.00 51.75 173 GLU A CA 1
ATOM 1326 C C . GLU A 1 173 ? -0.473 -20.275 2.090 1.00 51.75 173 GLU A C 1
ATOM 1328 O O . GLU A 1 173 ? -0.936 -20.348 3.221 1.00 51.75 173 GLU A O 1
ATOM 1333 N N . GLY A 1 174 ? -0.427 -19.116 1.432 1.00 53.53 174 GLY A N 1
ATOM 1334 C CA . GLY A 1 174 ? -1.142 -17.918 1.872 1.00 53.53 174 GLY A CA 1
ATOM 1335 C C . GLY A 1 174 ? -2.176 -17.521 0.829 1.00 53.53 174 GLY A C 1
ATOM 1336 O O . GLY A 1 174 ? -1.804 -17.130 -0.284 1.00 53.53 174 GLY A O 1
ATOM 1337 N N . ASP A 1 175 ? -3.451 -17.655 1.176 1.00 68.06 175 ASP A N 1
ATOM 1338 C CA . ASP A 1 175 ? -4.593 -17.115 0.437 1.00 68.06 175 ASP A CA 1
ATOM 1339 C C . ASP A 1 175 ? -4.934 -15.691 0.940 1.00 68.06 175 ASP A C 1
ATOM 1341 O O . ASP A 1 175 ? -4.153 -15.068 1.665 1.00 68.06 175 ASP A O 1
ATOM 1345 N N . GLY A 1 176 ? -6.095 -15.148 0.557 1.00 68.00 176 GLY A N 1
ATOM 1346 C CA . GLY A 1 176 ? -6.552 -13.835 1.032 1.00 68.00 176 GLY A CA 1
ATOM 1347 C C . GLY A 1 176 ? -6.674 -13.725 2.563 1.00 68.00 176 GLY A C 1
ATOM 1348 O O . GLY A 1 176 ? -6.596 -12.619 3.102 1.00 68.00 176 GLY A O 1
ATOM 1349 N N . SER A 1 177 ? -6.787 -14.841 3.294 1.00 78.06 177 SER A N 1
ATOM 1350 C CA . SER A 1 177 ? -6.877 -14.831 4.761 1.00 78.06 177 SER A CA 1
ATOM 1351 C C . SER A 1 177 ? -5.581 -14.369 5.438 1.00 78.06 177 SER A C 1
ATOM 1353 O O . SER A 1 177 ? -5.627 -13.785 6.524 1.00 78.06 177 SER A O 1
ATOM 1355 N N . ALA A 1 178 ? -4.440 -14.488 4.751 1.00 82.06 178 ALA A N 1
ATOM 1356 C CA . ALA A 1 178 ? -3.149 -14.024 5.246 1.00 82.06 178 ALA A CA 1
ATOM 1357 C C . ALA A 1 178 ? -3.107 -12.505 5.483 1.00 82.06 178 ALA A C 1
ATOM 1359 O O . ALA A 1 178 ? -2.566 -12.041 6.492 1.00 82.06 178 ALA A O 1
ATOM 1360 N N . ASP A 1 179 ? -3.693 -11.722 4.571 1.00 87.94 179 ASP A N 1
ATOM 1361 C CA . ASP A 1 179 ? -3.777 -10.266 4.720 1.00 87.94 179 ASP A CA 1
ATOM 1362 C C . ASP A 1 179 ? -4.739 -9.893 5.862 1.00 87.94 179 ASP A C 1
ATOM 1364 O O . ASP A 1 179 ? -4.461 -8.967 6.625 1.00 87.94 179 ASP A O 1
ATOM 1368 N N . LEU A 1 180 ? -5.826 -10.652 6.053 1.00 89.69 180 LEU A N 1
ATOM 1369 C CA . LEU A 1 180 ? -6.763 -10.443 7.164 1.00 89.69 180 LEU A CA 1
ATOM 1370 C C . LEU A 1 180 ? -6.109 -10.721 8.525 1.00 89.69 180 LEU A C 1
ATOM 1372 O O . LEU A 1 180 ? -6.274 -9.940 9.467 1.00 89.69 180 LEU A O 1
ATOM 1376 N N . TYR A 1 181 ? -5.303 -11.780 8.627 1.00 88.31 181 TYR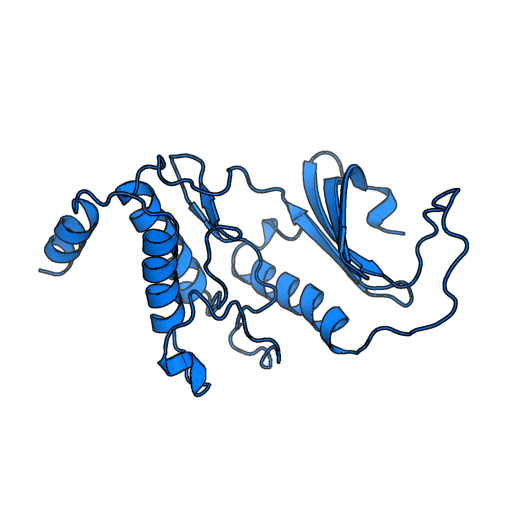 A N 1
ATOM 1377 C CA . TYR A 1 181 ? -4.489 -12.020 9.817 1.00 88.31 181 TYR A CA 1
ATOM 1378 C C . TYR A 1 181 ? -3.513 -10.860 10.059 1.00 88.31 181 TYR A C 1
ATOM 1380 O O . TYR A 1 181 ? -3.384 -10.371 11.185 1.00 88.31 181 TYR A O 1
ATOM 1388 N N . ALA A 1 182 ? -2.849 -10.379 9.004 1.00 89.88 182 ALA A N 1
ATOM 1389 C CA . ALA A 1 182 ? -1.898 -9.280 9.108 1.00 89.88 182 ALA A CA 1
ATOM 1390 C C . ALA A 1 182 ? -2.562 -7.962 9.548 1.00 89.88 182 ALA A C 1
ATOM 1392 O O . ALA A 1 182 ? -1.956 -7.207 10.315 1.00 89.88 182 ALA A O 1
ATOM 1393 N N . VAL A 1 183 ? -3.821 -7.713 9.165 1.00 92.94 183 VAL A N 1
ATOM 1394 C CA . VAL A 1 183 ? -4.644 -6.614 9.705 1.00 92.94 183 VAL A CA 1
ATOM 1395 C C . VAL A 1 183 ? -4.815 -6.759 11.219 1.00 92.94 183 VAL A C 1
ATOM 1397 O O . VAL A 1 183 ? -4.484 -5.833 11.964 1.00 92.94 183 VAL A O 1
ATOM 1400 N N . ALA A 1 184 ? -5.255 -7.926 11.699 1.00 91.12 184 ALA A N 1
ATOM 1401 C CA . ALA A 1 184 ? -5.446 -8.164 13.131 1.00 91.12 184 ALA A CA 1
ATOM 1402 C C . ALA A 1 184 ? -4.132 -8.025 13.924 1.00 91.12 184 ALA A C 1
ATOM 1404 O O . ALA A 1 184 ? -4.088 -7.368 14.969 1.00 91.12 184 ALA A O 1
ATOM 1405 N N . ALA A 1 185 ? -3.036 -8.581 13.403 1.00 90.81 185 ALA A N 1
ATOM 1406 C CA . ALA A 1 185 ? -1.711 -8.467 14.004 1.00 90.81 185 ALA A CA 1
ATOM 1407 C C . ALA A 1 185 ? -1.212 -7.012 14.038 1.00 90.81 185 ALA A C 1
ATOM 1409 O O . ALA A 1 185 ? -0.621 -6.589 15.032 1.00 90.81 185 ALA A O 1
ATOM 1410 N N . THR A 1 186 ? -1.492 -6.231 12.992 1.00 92.31 186 THR A N 1
ATOM 1411 C CA . THR A 1 186 ? -1.145 -4.805 12.905 1.00 92.31 186 THR A CA 1
ATOM 1412 C C . THR A 1 186 ? -1.872 -3.982 13.963 1.00 92.31 186 THR A C 1
ATOM 1414 O O . THR A 1 186 ? -1.232 -3.218 14.685 1.00 92.31 186 THR A O 1
ATOM 1417 N N . LEU A 1 187 ? -3.187 -4.172 14.111 1.00 92.62 187 LEU A N 1
ATOM 1418 C CA . LEU A 1 187 ? -3.989 -3.485 15.130 1.00 92.62 187 LEU A CA 1
ATOM 1419 C C . LEU A 1 187 ? -3.512 -3.836 16.544 1.00 92.62 187 LEU A C 1
ATOM 1421 O O . LEU A 1 187 ? -3.316 -2.950 17.378 1.00 92.62 187 LEU A O 1
ATOM 1425 N N . ARG A 1 188 ? -3.236 -5.123 16.796 1.00 91.69 188 ARG A N 1
ATOM 1426 C CA . ARG A 1 188 ? -2.671 -5.583 18.070 1.00 91.69 188 ARG A CA 1
ATOM 1427 C C . ARG A 1 188 ? -1.302 -4.961 18.345 1.00 91.69 188 ARG A C 1
ATOM 1429 O O . ARG A 1 188 ? -1.048 -4.548 19.471 1.00 91.69 188 ARG A O 1
ATOM 1436 N N . GLN A 1 189 ? -0.428 -4.893 17.341 1.00 92.75 189 GLN A N 1
ATOM 1437 C CA . GLN A 1 189 ? 0.898 -4.289 17.478 1.00 92.75 189 GLN A CA 1
ATOM 1438 C C . GLN A 1 189 ? 0.815 -2.789 17.799 1.00 92.75 189 GLN A C 1
ATOM 1440 O O . GLN A 1 189 ? 1.632 -2.294 18.571 1.00 92.75 189 GLN A O 1
ATOM 1445 N N . LEU A 1 190 ? -0.150 -2.073 17.215 1.00 92.75 190 LEU A N 1
ATOM 1446 C CA . LEU A 1 190 ? -0.382 -0.653 17.494 1.00 92.75 190 LEU A CA 1
ATOM 1447 C C . LEU A 1 190 ? -0.954 -0.402 18.892 1.00 92.75 190 LEU A C 1
ATOM 1449 O O . LEU A 1 190 ? -0.824 0.707 19.401 1.00 92.75 190 LEU A O 1
ATOM 1453 N N . GLY A 1 191 ? -1.601 -1.402 19.498 1.00 92.69 191 GLY A N 1
ATOM 1454 C CA . GLY A 1 191 ? -2.283 -1.243 20.780 1.00 92.69 191 GLY A CA 1
ATOM 1455 C C . GLY A 1 191 ? -3.520 -0.344 20.699 1.00 92.69 191 GLY A C 1
ATOM 1456 O O . GLY A 1 191 ? -3.914 0.231 21.711 1.00 92.69 191 GLY A O 1
ATOM 1457 N N . VAL A 1 192 ? -4.126 -0.205 19.513 1.00 90.81 192 VAL A N 1
ATOM 1458 C CA . VAL A 1 192 ? -5.349 0.595 19.345 1.00 90.81 192 VAL A CA 1
ATOM 1459 C C . VAL A 1 192 ? -6.521 -0.044 20.080 1.00 90.81 192 VAL A C 1
ATOM 1461 O O . VAL A 1 192 ? -6.677 -1.268 20.123 1.00 90.81 192 VAL A O 1
ATOM 1464 N N . ARG A 1 193 ? -7.388 0.796 20.644 1.00 89.19 193 ARG A N 1
ATOM 1465 C CA . ARG A 1 193 ? -8.590 0.339 21.340 1.00 89.19 193 ARG A CA 1
ATOM 1466 C C . ARG A 1 193 ? -9.748 0.198 20.357 1.00 89.19 193 ARG A C 1
ATOM 1468 O O . ARG A 1 193 ? -10.249 1.196 19.850 1.00 89.19 193 ARG A O 1
ATOM 1475 N N . LEU A 1 194 ? -10.209 -1.033 20.155 1.00 86.44 194 LEU A N 1
ATOM 1476 C CA . LEU A 1 194 ? -11.442 -1.312 19.418 1.00 86.44 194 LEU A CA 1
ATOM 1477 C C . LEU A 1 194 ? -12.641 -1.144 20.353 1.00 86.44 194 LEU A C 1
ATOM 1479 O O . LEU A 1 194 ? -12.642 -1.665 21.471 1.00 86.44 194 LEU A O 1
ATOM 1483 N N . ARG A 1 195 ? -13.665 -0.413 19.909 1.00 83.94 195 ARG A N 1
ATOM 1484 C CA . ARG A 1 195 ? -14.927 -0.265 20.656 1.00 83.94 195 ARG A CA 1
ATOM 1485 C C . ARG A 1 195 ? -15.962 -1.306 20.226 1.00 83.94 195 ARG A C 1
ATOM 1487 O O . ARG A 1 195 ? -17.001 -1.433 20.868 1.00 83.94 195 ARG A O 1
ATOM 1494 N N . GLY A 1 196 ? -15.657 -2.077 19.179 1.00 74.12 196 GLY A N 1
ATOM 1495 C CA . GLY A 1 196 ? -16.468 -3.201 18.712 1.00 74.12 196 GLY A CA 1
ATOM 1496 C C . GLY A 1 196 ? -17.661 -2.786 17.854 1.00 74.12 196 GLY A C 1
ATOM 1497 O O . GLY A 1 196 ? -18.475 -3.638 17.506 1.00 74.12 196 GLY A O 1
ATOM 1498 N N . SER A 1 197 ? -17.771 -1.505 17.483 1.00 75.62 197 SER A N 1
ATOM 1499 C CA . SER A 1 197 ? -18.888 -1.023 16.664 1.00 75.62 197 SER A CA 1
ATOM 1500 C C . SER A 1 197 ? -18.849 -1.587 15.240 1.00 75.62 197 SER A C 1
ATOM 1502 O O . SER A 1 197 ? -19.897 -1.846 14.657 1.00 75.62 197 SER A O 1
ATOM 1504 N N . VAL A 1 198 ? -17.648 -1.831 14.707 1.00 72.88 198 VAL A N 1
ATOM 1505 C CA . VAL A 1 198 ? -17.430 -2.436 13.382 1.00 72.88 198 VAL A CA 1
ATOM 1506 C C . VAL A 1 198 ? -17.742 -3.927 13.400 1.00 72.88 198 VAL A C 1
ATOM 1508 O O . VAL A 1 198 ? -18.491 -4.400 12.557 1.00 72.88 198 VAL A O 1
ATOM 1511 N N . ALA A 1 199 ? -17.229 -4.667 14.389 1.00 64.12 199 ALA A N 1
ATOM 1512 C CA . ALA A 1 199 ? -17.496 -6.100 14.515 1.00 64.12 199 ALA A CA 1
ATOM 1513 C C . ALA A 1 199 ? -18.996 -6.388 14.685 1.00 64.12 199 ALA A C 1
ATOM 1515 O O . ALA A 1 199 ? -19.507 -7.328 14.088 1.00 64.12 199 ALA A O 1
ATOM 1516 N N . ARG A 1 200 ? -19.709 -5.553 15.454 1.00 65.44 200 ARG A N 1
ATOM 1517 C CA . ARG A 1 200 ? -21.162 -5.673 15.618 1.00 65.44 200 ARG A CA 1
ATOM 1518 C C . ARG A 1 200 ? -21.906 -5.426 14.297 1.00 65.44 200 ARG A C 1
ATOM 1520 O O . ARG A 1 200 ? -22.740 -6.245 13.939 1.00 65.44 200 ARG A O 1
ATOM 1527 N N . ARG A 1 201 ? -21.540 -4.380 13.545 1.00 71.00 201 ARG A N 1
ATOM 1528 C CA . ARG A 1 201 ? -22.132 -4.076 12.227 1.00 71.00 201 ARG A CA 1
ATOM 1529 C C . ARG A 1 201 ? -21.887 -5.176 11.195 1.00 71.00 201 ARG A C 1
ATOM 1531 O O . ARG A 1 201 ? -22.807 -5.574 10.505 1.00 71.00 201 ARG A O 1
ATOM 1538 N N . LEU A 1 202 ? -20.665 -5.708 11.136 1.00 64.19 202 LEU A N 1
ATOM 1539 C CA . LEU A 1 202 ? -20.321 -6.797 10.216 1.00 64.19 202 LEU A CA 1
ATOM 1540 C C . LEU A 1 202 ? -21.113 -8.078 10.504 1.00 64.19 202 LEU A C 1
ATOM 1542 O O . LEU A 1 202 ? -21.436 -8.808 9.578 1.00 64.19 202 LEU A O 1
ATOM 1546 N N . VAL A 1 203 ? -21.421 -8.362 11.773 1.00 59.41 203 VAL A N 1
ATOM 1547 C CA . VAL A 1 203 ? -22.293 -9.491 12.133 1.00 59.41 203 VAL A CA 1
ATOM 1548 C C . VAL A 1 203 ? -23.741 -9.208 11.734 1.00 59.41 203 VAL A C 1
ATOM 1550 O O . VAL A 1 203 ? -24.399 -10.103 11.214 1.00 59.41 203 VAL A O 1
ATOM 1553 N N . GLU A 1 204 ? -24.226 -7.981 11.934 1.00 62.09 204 GLU A N 1
ATOM 1554 C CA . GLU A 1 204 ? -25.573 -7.560 11.521 1.00 62.09 204 GLU A CA 1
ATOM 1555 C C . GLU A 1 204 ? -25.760 -7.623 9.995 1.00 62.09 204 GLU A C 1
ATOM 1557 O O . GLU A 1 204 ? -26.781 -8.124 9.546 1.00 62.09 204 GLU A O 1
ATOM 1562 N N . ASP A 1 205 ? -24.765 -7.212 9.204 1.00 57.12 205 ASP A N 1
ATOM 1563 C CA . ASP A 1 205 ? -24.814 -7.247 7.731 1.00 57.12 205 ASP A CA 1
ATOM 1564 C C . ASP A 1 205 ? -24.733 -8.676 7.143 1.00 57.12 205 ASP A C 1
ATOM 1566 O O . ASP A 1 205 ? -25.037 -8.887 5.968 1.00 57.12 205 ASP A O 1
ATOM 1570 N N . LEU A 1 206 ? -24.299 -9.659 7.942 1.00 45.03 206 LEU A N 1
ATOM 1571 C CA . LEU A 1 206 ? -24.200 -11.077 7.567 1.00 45.03 206 LEU A CA 1
ATOM 1572 C C . LEU A 1 206 ? -25.371 -11.935 8.088 1.00 45.03 206 LEU A C 1
ATOM 1574 O O . LEU A 1 206 ? -25.389 -13.140 7.822 1.00 45.03 206 LEU A O 1
ATOM 1578 N N . SER A 1 207 ? -26.302 -11.340 8.844 1.00 42.62 207 SER A N 1
ATOM 1579 C CA . SER A 1 207 ? -27.474 -11.996 9.454 1.00 42.62 207 SER A CA 1
ATOM 1580 C C . SER A 1 207 ? -28.749 -11.739 8.656 1.00 42.62 207 SER A C 1
ATOM 1582 O O . SER A 1 207 ? -29.593 -12.662 8.608 1.00 42.62 207 SER A O 1
#

Foldseek 3Di:
DQCVQFDFPDKDDDVQWIWTFGDHPRATKIKIWGFDDDDPDPVPDPDDDDDDDDPQPLVLQVQQLVLCCQLPVQQFPDWDQDPGTIMTMGHDDDADQDAQPAQLLQLLVQLVVQLVSSVVSQKAQQAQARRQWGDDNNHIDGHDSSQIDHPPDDHSPDHYDPQQFDPVVVVVDDDSVRSVSSSVSRSVVRNHDDPCPNVVVVVVVVD

Sequence (207 aa):
MPLSEFDVRAARRRGDQAWLVGEFRGQPAIAKVTRAIWPWQDPESSFFEGRGLAPPFRLLLRHEAEAWGRVMPDRVLEGGHGPEGSYLVLQHLPGRPPTADSDGDALLEGLLRAVAHLHAVDVMHRDIRPNNVLFDGNGVRLIDLDVARVAGLGPVGLVGSTRTRAPECACGEGDGSADLYAVAATLRQLGVRLRGSVARRLVEDLS

Nearest PDB structures (foldseek):
  7kxw-assembly1_A 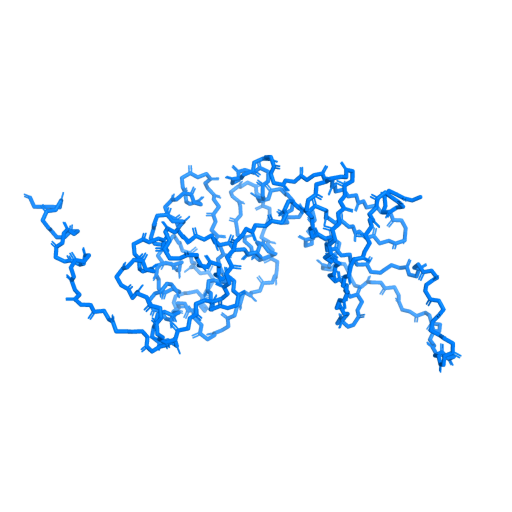 TM=6.822E-01  e=3.308E-08  Homo sapiens
  8tvn-assembly3_C  TM=6.631E-01  e=6.641E-08  Homo sapiens
  7vnx-assembly1_A  TM=6.096E-01  e=8.924E-07  Thermococcus kodakarensis
  1zar-assembly1_A  TM=7.176E-01  e=9.306E-06  Archaeoglobus fulgidus
  1zao-assembly1_A  TM=6.720E-01  e=2.408E-05  Archaeoglobus fulgidus

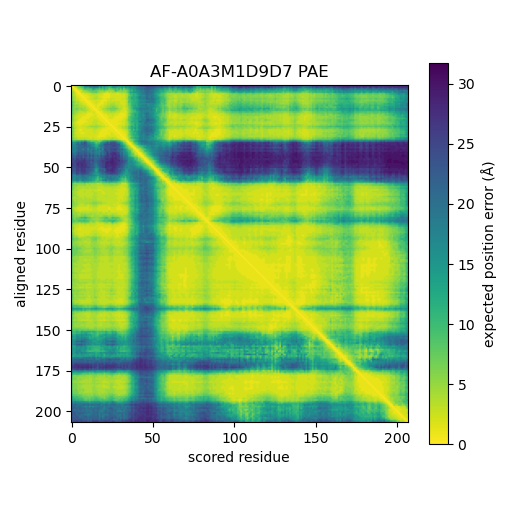Secondary structure (DSSP, 8-state):
-GGGGEEEEEEEEETTEEEEEEEETTEEEEEEEEES------TT-------PPPTHHHHHHHHHHHHHHHH-GGGEEEEEEETTEEEEEEEPPP-B---TTS-HHHHHHHHHHHHHHHHHTTEE-S--SGGGEEE-SS-EEE---TT-EETTSPP-S----SSS--SGGGGT---THHHHHHHHHHHHHHT----SHHHHHHHHHT-

pLDDT: mean 77.74, std 18.08, range [27.77, 95.06]

Radius of gyration: 18.72 Å; Cα contacts (8 Å, |Δi|>4): 338; chains: 1; bounding box: 64×43×39 Å

Solvent-accessible surface area (backbone atoms only — not comparable to full-atom values): 11874 Å² total; per-residue (Å²): 113,88,67,76,57,47,51,75,75,46,76,49,76,59,90,62,34,36,42,37,35,33,31,44,86,88,39,60,22,34,34,43,38,38,59,37,82,74,92,73,78,59,96,81,68,94,77,82,83,88,78,81,78,70,77,70,63,66,52,29,52,54,50,23,50,55,48,37,51,62,73,42,47,86,37,58,73,46,72,52,75,57,92,54,25,34,40,36,31,29,54,54,75,81,53,40,62,67,51,45,86,39,62,29,45,59,48,50,54,23,47,53,52,43,50,52,55,30,50,76,61,46,32,42,52,57,44,52,37,55,90,29,33,24,36,65,86,85,50,46,44,79,48,77,46,61,45,31,49,40,75,94,54,80,83,57,95,57,78,46,59,77,89,30,49,34,76,56,46,78,76,74,59,62,62,79,63,34,50,55,41,6,48,54,40,28,44,59,72,45,59,35,63,67,83,52,66,54,64,53,49,58,51,58,79,75,108